Protein AF-0000000079470867 (afdb_homodimer)

Nearest PDB structures (foldseek):
  4hl9-assembly4_H  TM=8.275E-01  e=2.220E-06  Rhodospirillum rubrum ATCC 11170
  2gff-assembly1_A  TM=8.553E-01  e=4.769E-06  Yersinia pestis
  7bio-assembly1_A  TM=8.771E-01  e=1.092E-05  Streptomyces bottropensis
  2omo-assembly4_E  TM=8.522E-01  e=2.345E-05  Nitrosomonas europaea
  4dn9-assembly1_A  TM=6.090E-01  e=7.939E-06  Chloroflexus aurantiacus J-10-fl

Secondary structure (DSSP, 8-state):
-EEEEEEEEES-HHHHHHHHHHHHHHHTTSTTEEEEEEEEESSSTT-EEEEEEESSHHHHHHHHH-HHHHHHHHHIIIIIEEEEEEEEEEEEEEEESS--TTS-HHHHHHH-/-EEEEEEEEES-HHHHHHHHHHHHHHHTTSTTEEEEEEEEESSSTT-EEEEEEESSHHHHHHHHH-HHHHHHHHHIIIIIEEEEEEEEEEEEEE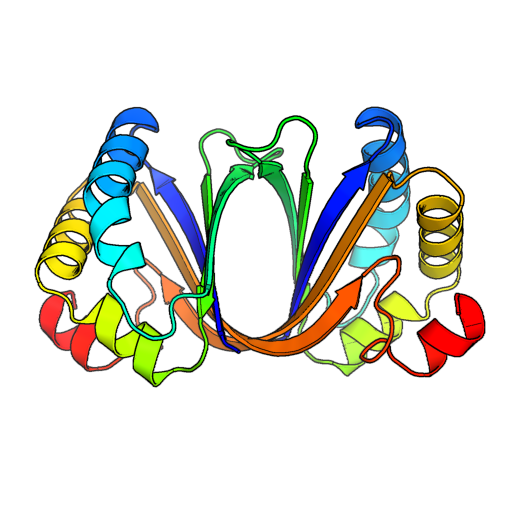EESS--TTS-HHHHHHH-

Radius of gyration: 17.74 Å; Cα contacts (8 Å, |Δi|>4): 410; chains: 2; bounding box: 33×48×39 Å

Structure (mmCIF, N/CA/C/O backbone):
data_AF-0000000079470867-model_v1
#
loop_
_entity.id
_entity.type
_entity.pdbx_description
1 polymer 'Antibiotic biosynthesis monooxygenase'
#
loop_
_atom_site.group_PDB
_atom_site.id
_atom_site.type_symbol
_atom_site.label_atom_id
_atom_site.label_alt_id
_atom_site.label_comp_id
_atom_site.label_asym_id
_atom_site.label_entity_id
_atom_site.label_seq_id
_atom_site.pdbx_PDB_ins_code
_atom_site.Cartn_x
_atom_site.Cartn_y
_atom_site.Cartn_z
_atom_site.occupancy
_atom_site.B_iso_or_equiv
_atom_site.auth_seq_id
_atom_site.auth_comp_id
_atom_site.auth_asym_id
_atom_site.auth_atom_id
_atom_site.pdbx_PDB_model_num
ATOM 1 N N . MET A 1 1 ? 3.736 -6.773 12.062 1 98.44 1 MET A N 1
ATOM 2 C CA . MET A 1 1 ? 2.725 -6.789 11.008 1 98.44 1 MET A CA 1
ATOM 3 C C . MET A 1 1 ? 3.361 -6.594 9.641 1 98.44 1 MET A C 1
ATOM 5 O O . MET A 1 1 ? 4.301 -5.809 9.492 1 98.44 1 MET A O 1
ATOM 9 N N . ILE A 1 2 ? 2.85 -7.332 8.555 1 98.94 2 ILE A N 1
ATOM 10 C CA . ILE A 1 2 ? 3.391 -7.281 7.203 1 98.94 2 ILE A CA 1
ATOM 11 C C . ILE A 1 2 ? 2.34 -6.723 6.25 1 98.94 2 ILE A C 1
ATOM 13 O O . ILE A 1 2 ? 1.164 -7.086 6.328 1 98.94 2 ILE A O 1
ATOM 17 N N . ALA A 1 3 ? 2.752 -5.844 5.438 1 98.94 3 ALA A N 1
ATOM 18 C CA . ALA A 1 3 ? 1.925 -5.398 4.316 1 98.94 3 ALA A CA 1
ATOM 19 C C . ALA A 1 3 ? 2.35 -6.078 3.02 1 98.94 3 ALA A C 1
ATOM 21 O O . ALA A 1 3 ? 3.543 -6.152 2.711 1 98.94 3 ALA A O 1
ATOM 22 N N . VAL A 1 4 ? 1.466 -6.621 2.295 1 98.94 4 VAL A N 1
ATOM 23 C CA . VAL A 1 4 ? 1.693 -7.094 0.933 1 98.94 4 VAL A CA 1
ATOM 24 C C . VAL A 1 4 ? 1.017 -6.152 -0.061 1 98.94 4 VAL A C 1
ATOM 26 O O . VAL A 1 4 ? -0.207 -6 -0.047 1 98.94 4 VAL A O 1
ATOM 29 N N . ILE A 1 5 ? 1.825 -5.52 -0.857 1 98.94 5 ILE A N 1
ATOM 30 C CA . ILE A 1 5 ? 1.417 -4.523 -1.842 1 98.94 5 ILE A CA 1
ATOM 31 C C . ILE A 1 5 ? 1.543 -5.105 -3.248 1 98.94 5 ILE A C 1
ATOM 33 O O . ILE A 1 5 ? 2.637 -5.145 -3.814 1 98.94 5 ILE A O 1
ATOM 37 N N . PHE A 1 6 ? 0.402 -5.562 -3.799 1 98.94 6 PHE A N 1
ATOM 38 C CA . PHE A 1 6 ? 0.387 -6.195 -5.113 1 98.94 6 PHE A CA 1
ATOM 39 C C . PHE A 1 6 ? -0.256 -5.277 -6.148 1 98.94 6 PHE A C 1
ATOM 41 O O . PHE A 1 6 ? -1.482 -5.184 -6.223 1 98.94 6 PHE A O 1
ATOM 48 N N . GLU A 1 7 ? 0.52 -4.559 -6.898 1 98.88 7 GLU A N 1
ATOM 49 C CA . GLU A 1 7 ? 0.05 -3.766 -8.023 1 98.88 7 GLU A CA 1
ATOM 50 C C . GLU A 1 7 ? 0.016 -4.594 -9.305 1 98.88 7 GLU A C 1
ATOM 52 O O . GLU A 1 7 ? 1.017 -5.207 -9.68 1 98.88 7 GLU A O 1
ATOM 57 N N . VAL A 1 8 ? -1.135 -4.523 -10.023 1 98.81 8 VAL A N 1
ATOM 58 C CA . VAL A 1 8 ? -1.272 -5.418 -11.164 1 98.81 8 VAL A CA 1
ATOM 59 C C . VAL A 1 8 ? -1.983 -4.691 -12.305 1 98.81 8 VAL A C 1
ATOM 61 O O . VAL A 1 8 ? -2.912 -3.912 -12.07 1 98.81 8 VAL A O 1
ATOM 64 N N . LEU A 1 9 ? -1.475 -4.852 -13.5 1 98.5 9 LEU A N 1
ATOM 65 C CA . LEU A 1 9 ? -2.188 -4.551 -14.734 1 98.5 9 LEU A CA 1
ATOM 66 C C . LEU A 1 9 ? -2.734 -5.828 -15.367 1 98.5 9 LEU A C 1
ATOM 68 O O . LEU A 1 9 ? -2.008 -6.543 -16.062 1 98.5 9 LEU A O 1
ATOM 72 N N . PRO A 1 10 ? -4.031 -6.105 -15.109 1 98.56 10 PRO A N 1
ATOM 73 C CA . PRO A 1 10 ? -4.625 -7.305 -15.703 1 98.56 10 PRO A CA 1
ATOM 74 C C . PRO A 1 10 ? -5.02 -7.102 -17.172 1 98.56 10 PRO A C 1
ATOM 76 O O . PRO A 1 10 ? -5.223 -5.965 -17.609 1 98.56 10 PRO A O 1
ATOM 79 N N . ARG A 1 11 ? -5.125 -8.141 -17.891 1 97.88 11 ARG A N 1
ATOM 80 C CA . ARG A 1 11 ? -5.66 -8.055 -19.25 1 97.88 11 ARG A CA 1
ATOM 81 C C . ARG A 1 11 ? -7.117 -7.609 -19.234 1 97.88 11 ARG A C 1
ATOM 83 O O . ARG A 1 11 ? -7.516 -6.762 -20.031 1 97.88 11 ARG A O 1
ATOM 90 N N . THR A 1 12 ? -7.859 -8.266 -18.328 1 96.69 12 THR A N 1
ATOM 91 C CA . THR A 1 12 ? -9.219 -7.801 -18.062 1 96.69 12 THR A CA 1
ATOM 92 C C . THR A 1 12 ? -9.492 -7.734 -16.562 1 96.69 12 THR A C 1
ATOM 94 O O . THR A 1 12 ? -9.086 -8.625 -15.812 1 96.69 12 THR A O 1
ATOM 97 N N . ARG A 1 13 ? -10.055 -6.656 -16.234 1 96.75 13 ARG A N 1
ATOM 98 C CA . ARG A 1 13 ? -10.414 -6.438 -14.836 1 96.75 13 ARG A CA 1
ATOM 99 C C . ARG A 1 13 ? -11.266 -7.594 -14.305 1 96.75 13 ARG A C 1
ATOM 101 O O . ARG A 1 13 ? -11.016 -8.102 -13.211 1 96.75 13 ARG A O 1
ATOM 108 N N . GLU A 1 14 ? -12.219 -8.016 -15.023 1 96.62 14 GLU A N 1
ATOM 109 C CA . GLU A 1 14 ? -13.18 -9.039 -14.617 1 96.62 14 GLU A CA 1
ATOM 110 C C . GLU A 1 14 ? -12.492 -10.367 -14.336 1 96.62 14 GLU A C 1
ATOM 112 O O . GLU A 1 14 ? -12.805 -11.039 -13.352 1 96.62 14 GLU A O 1
ATOM 117 N N . THR A 1 15 ? -11.641 -10.75 -15.234 1 96.88 15 THR A N 1
ATOM 118 C CA . THR A 1 15 ? -10.938 -12.016 -15.055 1 96.88 15 THR A CA 1
ATOM 119 C C . THR A 1 15 ? -10.086 -11.992 -13.789 1 96.88 15 THR A C 1
ATOM 121 O O . THR A 1 15 ? -10.094 -12.945 -13.008 1 96.88 15 THR A O 1
ATOM 124 N N . TYR A 1 16 ? -9.422 -10.898 -13.531 1 98.12 16 TYR A N 1
ATOM 125 C CA . TYR A 1 16 ? -8.586 -10.789 -12.344 1 98.12 16 TYR A CA 1
ATOM 126 C C . TYR A 1 16 ? -9.438 -10.805 -11.078 1 98.12 16 TYR A C 1
ATOM 128 O O . TYR A 1 16 ? -9.133 -11.531 -10.125 1 98.12 16 TYR A O 1
ATOM 136 N N . LEU A 1 17 ? -10.469 -10.008 -11.133 1 97.5 17 LEU A N 1
ATOM 137 C CA . LEU A 1 17 ? -11.297 -9.93 -9.938 1 97.5 17 LEU A CA 1
ATOM 138 C C . LEU A 1 17 ? -11.992 -11.258 -9.672 1 97.5 17 LEU A C 1
ATOM 140 O O . LEU A 1 17 ? -12.227 -11.633 -8.516 1 97.5 17 LEU A O 1
ATOM 144 N N . GLY A 1 18 ? -12.328 -11.992 -10.742 1 97.06 18 GLY A N 1
ATOM 145 C CA . GLY A 1 18 ? -12.875 -13.328 -10.586 1 97.06 18 GLY A CA 1
ATOM 146 C C . GLY A 1 18 ? -11.922 -14.289 -9.898 1 97.06 18 GLY A C 1
ATOM 147 O O . GLY A 1 18 ? -12.312 -15.008 -8.969 1 97.06 18 GLY A O 1
ATOM 148 N N . LEU A 1 19 ? -10.664 -14.305 -10.305 1 96.56 19 LEU A N 1
ATOM 149 C CA . LEU A 1 19 ? -9.633 -15.133 -9.68 1 96.56 19 LEU A CA 1
ATOM 150 C C . LEU A 1 19 ? -9.461 -14.766 -8.211 1 96.56 19 LEU A C 1
ATOM 152 O O . LEU A 1 19 ? -9.383 -15.656 -7.355 1 96.56 19 LEU A O 1
ATOM 156 N N . ALA A 1 20 ? -9.391 -13.477 -7.941 1 96.31 20 ALA A N 1
ATOM 157 C CA . ALA A 1 20 ? -9.227 -12.992 -6.574 1 96.31 20 ALA A CA 1
ATOM 158 C C . ALA A 1 20 ? -10.398 -13.414 -5.695 1 96.31 20 ALA A C 1
ATOM 160 O O . ALA A 1 20 ? -10.211 -13.789 -4.535 1 96.31 20 ALA A O 1
ATOM 161 N N . ALA A 1 21 ? -11.602 -13.305 -6.262 1 95.94 21 ALA A N 1
ATOM 162 C CA . ALA A 1 21 ? -12.805 -13.664 -5.523 1 95.94 21 ALA A CA 1
ATOM 163 C C . ALA A 1 21 ? -12.797 -15.133 -5.129 1 95.94 21 ALA A C 1
ATOM 165 O O . ALA A 1 21 ? -13.258 -15.5 -4.043 1 95.94 21 ALA A O 1
ATOM 166 N N . ASP A 1 22 ? -12.281 -15.984 -5.938 1 96.12 22 ASP A N 1
ATOM 167 C CA . ASP A 1 22 ? -12.219 -17.422 -5.672 1 96.12 22 ASP A CA 1
ATOM 168 C C . ASP A 1 22 ? -11.297 -17.719 -4.492 1 96.12 22 ASP A C 1
ATOM 170 O O . ASP A 1 22 ? -11.484 -18.703 -3.785 1 96.12 22 ASP A O 1
ATOM 174 N N . LEU A 1 23 ? -10.367 -16.844 -4.266 1 97.81 23 LEU A N 1
ATOM 175 C CA . LEU A 1 23 ? -9.352 -17.062 -3.244 1 97.81 23 LEU A CA 1
ATOM 176 C C . LEU A 1 23 ? -9.781 -16.484 -1.905 1 97.81 23 LEU A C 1
ATOM 178 O O . LEU A 1 23 ? -9.234 -16.844 -0.86 1 97.81 23 LEU A O 1
ATOM 182 N N . ARG A 1 24 ? -10.766 -15.641 -1.926 1 95.69 24 ARG A N 1
ATOM 183 C CA . ARG A 1 24 ? -11.117 -14.852 -0.752 1 95.69 24 ARG A CA 1
ATOM 184 C C . ARG A 1 24 ? -11.477 -15.75 0.426 1 95.69 24 ARG A C 1
ATOM 186 O O . ARG A 1 24 ? -11 -15.539 1.542 1 95.69 24 ARG A O 1
ATOM 193 N N . PRO A 1 25 ? -12.305 -16.844 0.24 1 96.56 25 PRO A N 1
ATOM 194 C CA . PRO A 1 25 ? -12.656 -17.688 1.381 1 96.56 25 PRO A CA 1
ATOM 195 C C . PRO A 1 25 ? -11.438 -18.375 1.993 1 96.56 25 PRO A C 1
ATOM 197 O O . PRO A 1 25 ? -11.414 -18.641 3.197 1 96.56 25 PRO A O 1
ATOM 200 N N . LEU A 1 26 ? -10.445 -18.625 1.269 1 97.88 26 LEU A N 1
ATOM 201 C CA . LEU A 1 26 ? -9.242 -19.297 1.746 1 97.88 26 LEU A CA 1
ATOM 202 C C . LEU A 1 26 ? -8.398 -18.375 2.609 1 97.88 26 LEU A C 1
ATOM 204 O O . LEU A 1 26 ? -7.816 -18.797 3.607 1 97.88 26 LEU A O 1
ATOM 208 N N . LEU A 1 27 ? -8.32 -17.078 2.232 1 97.69 27 LEU A N 1
ATOM 209 C CA . LEU A 1 27 ? -7.586 -16.062 2.99 1 97.69 27 LEU A CA 1
ATOM 210 C C . LEU A 1 27 ? -8.078 -16.016 4.434 1 97.69 27 LEU A C 1
ATOM 212 O O . LEU A 1 27 ? -7.27 -15.938 5.363 1 97.69 27 LEU A O 1
ATOM 216 N N . ASP A 1 28 ? -9.383 -16.156 4.566 1 95.06 28 ASP A N 1
ATOM 217 C CA . ASP A 1 28 ? -10 -16.047 5.887 1 95.06 28 ASP A CA 1
ATOM 218 C C . ASP A 1 28 ? -9.594 -17.219 6.777 1 95.06 28 ASP A C 1
ATOM 220 O O . ASP A 1 28 ? -9.695 -17.141 8 1 95.06 28 ASP A O 1
ATOM 224 N N . GLY A 1 29 ? -9.086 -18.281 6.188 1 96.44 29 GLY A N 1
ATOM 225 C CA . GLY A 1 29 ? -8.688 -19.469 6.93 1 96.44 29 GLY A CA 1
ATOM 226 C C . GLY A 1 29 ? -7.223 -19.469 7.316 1 96.44 29 GLY A C 1
ATOM 227 O O . GLY A 1 29 ? -6.766 -20.359 8.039 1 96.44 29 GLY A O 1
ATOM 228 N N . ILE A 1 30 ? -6.496 -18.5 6.906 1 97.75 30 ILE A N 1
ATOM 229 C CA . ILE A 1 30 ? -5.07 -18.453 7.195 1 97.75 30 ILE A CA 1
ATOM 230 C C . ILE A 1 30 ? -4.836 -17.734 8.523 1 97.75 30 ILE A C 1
ATOM 232 O O . ILE A 1 30 ? -5.191 -16.562 8.68 1 97.75 30 ILE A O 1
ATOM 236 N N . ASP A 1 31 ? -4.258 -18.484 9.461 1 98.12 31 ASP A N 1
ATOM 237 C CA . ASP A 1 31 ? -3.908 -17.859 10.734 1 98.12 31 ASP A CA 1
ATOM 238 C C . ASP A 1 31 ? -2.896 -16.734 10.547 1 98.12 31 ASP A C 1
ATOM 240 O O . ASP A 1 31 ? -1.804 -16.953 10.023 1 98.12 31 ASP A O 1
ATOM 244 N N . GLY A 1 32 ? -3.266 -15.562 10.898 1 98.69 32 GLY A N 1
ATOM 245 C CA . GLY A 1 32 ? -2.395 -14.406 10.766 1 98.69 32 GLY A CA 1
ATOM 246 C C . GLY A 1 32 ? -2.836 -13.453 9.672 1 98.69 32 GLY A C 1
ATOM 247 O O . GLY A 1 32 ? -2.287 -12.359 9.539 1 98.69 32 GLY A O 1
ATOM 248 N N . PHE A 1 33 ? -3.838 -13.875 8.891 1 98.88 33 PHE A N 1
ATOM 249 C CA . PHE A 1 33 ? -4.457 -12.938 7.965 1 98.88 33 PHE A CA 1
ATOM 250 C C . PHE A 1 33 ? -5.199 -11.844 8.719 1 98.88 33 PHE A C 1
ATOM 252 O O . PHE A 1 33 ? -5.949 -12.125 9.648 1 98.88 33 PHE A O 1
ATOM 259 N N . VAL A 1 34 ? -4.93 -10.633 8.32 1 98.69 34 VAL A N 1
ATOM 260 C CA . VAL A 1 34 ? -5.555 -9.523 9.031 1 98.69 34 VAL A CA 1
ATOM 261 C C . VAL A 1 34 ? -6.629 -8.883 8.156 1 98.69 34 VAL A C 1
ATOM 263 O O . VAL A 1 34 ? -7.781 -8.758 8.57 1 98.69 34 VAL A O 1
ATOM 266 N N . SER A 1 35 ? -6.309 -8.469 6.945 1 98.44 35 SER A N 1
ATOM 267 C CA . SER A 1 35 ? -7.273 -7.824 6.059 1 98.44 35 SER A CA 1
ATOM 268 C C . SER A 1 35 ? -6.762 -7.773 4.625 1 98.44 35 SER A C 1
ATOM 270 O O . SER A 1 35 ? -5.57 -7.973 4.379 1 98.44 35 SER A O 1
ATOM 272 N N . ILE A 1 36 ? -7.656 -7.535 3.684 1 98.62 36 ILE A N 1
ATOM 273 C CA . ILE A 1 36 ? -7.324 -7.285 2.285 1 98.62 36 ILE A CA 1
ATOM 274 C C . ILE A 1 36 ? -8.32 -6.293 1.686 1 98.62 36 ILE A C 1
ATOM 276 O O . ILE A 1 36 ? -9.5 -6.309 2.031 1 98.62 36 ILE A O 1
ATOM 280 N N . GLU A 1 37 ? -7.84 -5.438 0.877 1 98.44 37 GLU A N 1
ATOM 281 C CA . GLU A 1 37 ? -8.672 -4.488 0.146 1 98.44 37 GLU A CA 1
ATOM 282 C C . GLU A 1 37 ? -8.102 -4.211 -1.244 1 98.44 37 GLU A C 1
ATOM 284 O O . GLU A 1 37 ? -6.887 -4.199 -1.431 1 98.44 37 GLU A O 1
ATOM 289 N N . ARG A 1 38 ? -8.992 -4.047 -2.213 1 98.12 38 ARG A N 1
ATOM 290 C CA . ARG A 1 38 ? -8.562 -3.771 -3.58 1 98.12 38 ARG A CA 1
ATOM 291 C C . ARG A 1 38 ? -8.906 -2.342 -3.986 1 98.12 38 ARG A C 1
ATOM 293 O O . ARG A 1 38 ? -9.938 -1.808 -3.584 1 98.12 38 ARG A O 1
ATOM 300 N N . PHE A 1 39 ? -8.039 -1.787 -4.723 1 98.75 39 PHE A N 1
ATOM 301 C CA . PHE A 1 39 ? -8.133 -0.407 -5.184 1 98.75 39 PHE A CA 1
ATOM 302 C C . PHE A 1 39 ? -7.898 -0.321 -6.688 1 98.75 39 PHE A C 1
ATOM 304 O O . PHE A 1 39 ? -7.297 -1.221 -7.277 1 98.75 39 PHE A O 1
ATOM 311 N N . GLU A 1 40 ? -8.398 0.745 -7.23 1 98.62 40 GLU A N 1
ATOM 312 C CA . GLU A 1 40 ? -8.117 1.051 -8.633 1 98.62 40 GLU A CA 1
ATOM 313 C C . GLU A 1 40 ? -7.332 2.352 -8.766 1 98.62 40 GLU A C 1
ATOM 315 O O . GLU A 1 40 ? -7.625 3.334 -8.086 1 98.62 40 GLU A O 1
ATOM 320 N N . SER A 1 41 ? -6.324 2.324 -9.648 1 98.75 41 SER A N 1
ATOM 321 C CA . SER A 1 41 ? -5.5 3.508 -9.859 1 98.75 41 SER A CA 1
ATOM 322 C C . SER A 1 41 ? -6.324 4.66 -10.422 1 98.75 41 SER A C 1
ATOM 324 O O . SER A 1 41 ? -7.172 4.461 -11.297 1 98.75 41 SER A O 1
ATOM 326 N N . LEU A 1 42 ? -6.055 5.883 -9.906 1 97.94 42 LEU A N 1
ATOM 327 C CA . LEU A 1 42 ? -6.73 7.066 -10.422 1 97.94 42 LEU A CA 1
ATOM 328 C C . LEU A 1 42 ? -5.992 7.633 -11.633 1 97.94 42 LEU A C 1
ATOM 330 O O . LEU A 1 42 ? -6.531 8.477 -12.359 1 97.94 42 LEU A O 1
ATOM 334 N N . THR A 1 43 ? -4.777 7.113 -11.867 1 96.62 43 THR A N 1
ATOM 335 C CA . THR A 1 43 ? -3.967 7.762 -12.891 1 96.62 43 THR A CA 1
ATOM 336 C C . THR A 1 43 ? -3.568 6.762 -13.977 1 96.62 43 THR A C 1
ATOM 338 O O . THR A 1 43 ? -3.178 7.156 -15.078 1 96.62 43 THR A O 1
ATOM 341 N N . GLU A 1 44 ? -3.574 5.477 -13.656 1 97.38 44 GLU A N 1
ATOM 342 C CA . GLU A 1 44 ? -3.285 4.43 -14.633 1 97.38 44 GLU A CA 1
ATOM 343 C C . GLU A 1 44 ? -4.516 3.568 -14.906 1 97.38 44 GLU A C 1
ATOM 345 O O . GLU A 1 44 ? -4.801 2.631 -14.156 1 97.38 44 GLU A O 1
ATOM 350 N N . PRO A 1 45 ? -5.129 3.861 -16.016 1 95.19 45 PRO A N 1
ATOM 351 C CA . PRO A 1 45 ? -6.355 3.115 -16.312 1 95.19 45 PRO A CA 1
ATOM 352 C C . PRO A 1 45 ? -6.141 1.604 -16.312 1 95.19 45 PRO A C 1
ATOM 354 O O . PRO A 1 45 ? -5.184 1.115 -16.922 1 95.19 45 PRO A O 1
ATOM 357 N N . GLY A 1 46 ? -7.012 0.914 -15.625 1 97.06 46 GLY A N 1
ATOM 358 C CA . GLY A 1 46 ? -6.988 -0.54 -15.617 1 97.06 46 GLY A CA 1
ATOM 359 C C . GLY A 1 46 ? -6.102 -1.12 -14.531 1 97.06 46 GLY A C 1
ATOM 360 O O . GLY A 1 46 ? -6.188 -2.309 -14.227 1 97.06 46 GLY A O 1
ATOM 361 N N . LYS A 1 47 ? -5.207 -0.336 -13.969 1 98.69 47 LYS A N 1
ATOM 362 C CA . LYS A 1 47 ? -4.301 -0.819 -12.93 1 98.69 47 LYS A CA 1
ATOM 363 C C . LYS A 1 47 ? -5.031 -0.991 -11.602 1 98.69 47 LYS A C 1
ATOM 365 O O . LYS A 1 47 ? -5.789 -0.113 -11.188 1 98.69 47 LYS A O 1
ATOM 370 N N . LEU A 1 48 ? -4.805 -2.17 -10.945 1 98.88 48 LEU A N 1
ATOM 371 C CA . LEU A 1 48 ? -5.406 -2.463 -9.648 1 98.88 48 LEU A CA 1
ATOM 372 C C . LEU A 1 48 ? -4.332 -2.689 -8.586 1 98.88 48 LEU A C 1
ATOM 374 O O . LEU A 1 48 ? -3.184 -2.988 -8.922 1 98.88 48 LEU A O 1
ATOM 378 N N . LEU A 1 49 ? -4.668 -2.463 -7.418 1 98.88 49 LEU A N 1
ATOM 379 C CA . LEU A 1 49 ? -3.855 -2.736 -6.238 1 98.88 49 LEU A CA 1
ATOM 380 C C . LEU A 1 49 ? -4.602 -3.641 -5.262 1 98.88 49 LEU A C 1
ATOM 382 O O . LEU A 1 49 ? -5.746 -3.359 -4.902 1 98.88 49 LEU A O 1
ATOM 386 N N . SER A 1 50 ? -4.035 -4.75 -4.938 1 98.88 50 SER A N 1
ATOM 387 C CA . SER A 1 50 ? -4.469 -5.547 -3.795 1 98.88 50 SER A CA 1
A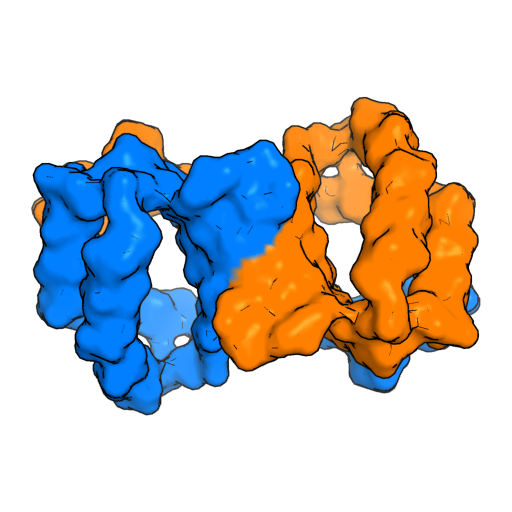TOM 388 C C . SER A 1 50 ? -3.561 -5.324 -2.59 1 98.88 50 SER A C 1
ATOM 390 O O . SER A 1 50 ? -2.375 -5.66 -2.631 1 98.88 50 SER A O 1
ATOM 392 N N . LEU A 1 51 ? -4.086 -4.691 -1.602 1 98.94 51 LEU A N 1
ATOM 393 C CA . LEU A 1 51 ? -3.355 -4.402 -0.372 1 98.94 51 LEU A CA 1
ATOM 394 C C . LEU A 1 51 ? -3.832 -5.297 0.767 1 98.94 51 LEU A C 1
ATOM 396 O O . LEU A 1 51 ? -5.008 -5.27 1.135 1 98.94 51 LEU A O 1
ATOM 400 N N . SER A 1 52 ? -2.91 -6.074 1.304 1 98.88 52 SER A N 1
ATOM 401 C CA . SER A 1 52 ? -3.283 -6.941 2.416 1 98.88 52 SER A CA 1
ATOM 402 C C . SER A 1 52 ? -2.293 -6.816 3.57 1 98.88 52 SER A C 1
ATOM 404 O O . SER A 1 52 ? -1.141 -6.43 3.365 1 98.88 52 SER A O 1
ATOM 406 N N . PHE A 1 53 ? -2.754 -7.117 4.727 1 98.94 53 PHE A N 1
ATOM 407 C CA . PHE A 1 53 ? -1.947 -7.074 5.938 1 98.94 53 PHE A CA 1
ATOM 408 C C . PHE A 1 53 ? -1.992 -8.414 6.668 1 98.94 53 PHE A C 1
ATOM 410 O O . PHE A 1 53 ? -3.02 -9.094 6.664 1 98.94 53 PHE A O 1
ATOM 417 N N . TRP A 1 54 ? -0.899 -8.703 7.27 1 98.88 54 TRP A N 1
ATOM 418 C CA . TRP A 1 54 ? -0.666 -10 7.906 1 98.88 54 TRP A CA 1
ATOM 419 C C . TRP A 1 54 ? 0.072 -9.828 9.234 1 98.88 54 TRP A C 1
ATOM 421 O O . TRP A 1 54 ? 0.876 -8.906 9.383 1 98.88 54 TRP A O 1
ATOM 431 N N . ARG A 1 55 ? -0.177 -10.789 10.055 1 98.81 55 ARG A N 1
ATOM 432 C CA . ARG A 1 55 ? 0.428 -10.734 11.383 1 98.81 55 ARG A CA 1
ATOM 433 C C . ARG A 1 55 ? 1.949 -10.789 11.297 1 98.81 55 ARG A C 1
ATOM 435 O O . ARG A 1 55 ? 2.646 -10.078 12.023 1 98.81 55 ARG A O 1
ATOM 442 N N . ASP A 1 56 ? 2.482 -11.688 10.469 1 98.69 56 ASP A N 1
ATOM 443 C CA . ASP A 1 56 ? 3.926 -11.875 10.359 1 98.69 56 ASP A CA 1
ATOM 444 C C . ASP A 1 56 ? 4.293 -12.555 9.039 1 98.69 56 ASP A C 1
ATOM 446 O O . ASP A 1 56 ? 3.414 -12.898 8.242 1 98.69 56 ASP A O 1
ATOM 450 N N . GLU A 1 57 ? 5.582 -12.703 8.828 1 98.19 57 GLU A N 1
ATOM 451 C CA . GLU A 1 57 ? 6.09 -13.281 7.586 1 98.19 57 GLU A CA 1
ATOM 452 C C . GLU A 1 57 ? 5.656 -14.734 7.438 1 98.19 57 GLU A C 1
ATOM 454 O O . GLU A 1 57 ? 5.445 -15.219 6.32 1 98.19 57 GLU A O 1
ATOM 459 N N . ALA A 1 58 ? 5.508 -15.43 8.57 1 98.31 58 ALA A N 1
ATOM 460 C CA . ALA A 1 58 ? 5.098 -16.828 8.508 1 98.31 58 ALA A CA 1
ATOM 461 C C . ALA A 1 58 ? 3.701 -16.969 7.914 1 98.31 58 ALA A C 1
ATOM 463 O O . ALA A 1 58 ? 3.441 -17.875 7.125 1 98.31 58 ALA A O 1
ATOM 464 N N . ALA A 1 59 ? 2.805 -16.078 8.281 1 98.69 59 ALA A N 1
ATOM 465 C CA . ALA A 1 59 ? 1.455 -16.078 7.719 1 98.69 59 ALA A CA 1
ATOM 466 C C . ALA A 1 59 ? 1.484 -15.82 6.215 1 98.69 59 ALA A C 1
ATOM 468 O O . ALA A 1 59 ? 0.775 -16.484 5.453 1 98.69 59 ALA A O 1
ATOM 469 N N . VAL A 1 60 ? 2.301 -14.906 5.754 1 98.69 60 VAL A N 1
ATOM 470 C CA . VAL A 1 60 ? 2.438 -14.602 4.336 1 98.69 60 VAL A CA 1
ATOM 471 C C . VAL A 1 60 ? 2.955 -15.828 3.59 1 98.69 60 VAL A C 1
ATOM 473 O O . VAL A 1 60 ? 2.469 -16.156 2.506 1 98.69 60 VAL A O 1
ATOM 476 N N . ALA A 1 61 ? 3.928 -16.453 4.195 1 98.12 61 ALA A N 1
ATOM 477 C CA . ALA A 1 61 ? 4.512 -17.641 3.568 1 98.12 61 ALA A CA 1
ATOM 478 C C . ALA A 1 61 ? 3.477 -18.75 3.432 1 98.12 61 ALA A C 1
ATOM 480 O O . ALA A 1 61 ? 3.459 -19.469 2.432 1 98.12 61 ALA A O 1
ATOM 481 N N . GLN A 1 62 ? 2.648 -18.906 4.453 1 98.06 62 GLN A N 1
ATOM 482 C CA . GLN A 1 62 ? 1.581 -19.891 4.391 1 98.06 62 GLN A CA 1
ATOM 483 C C . GLN A 1 62 ? 0.629 -19.609 3.232 1 98.06 62 GLN A C 1
ATOM 485 O O . GLN A 1 62 ? 0.256 -20.516 2.486 1 98.06 62 GLN A O 1
ATOM 490 N N . TRP A 1 63 ? 0.254 -18.375 3.088 1 98.44 63 TRP A N 1
ATOM 491 C CA . TRP A 1 63 ? -0.615 -17.969 1.986 1 98.44 63 TRP A CA 1
ATOM 492 C C . TRP A 1 63 ? 0.053 -18.25 0.642 1 98.44 63 TRP A C 1
ATOM 494 O O . TRP A 1 63 ? -0.554 -18.828 -0.254 1 98.44 63 TRP A O 1
ATOM 504 N N . ARG A 1 64 ? 1.306 -17.859 0.529 1 97.5 64 ARG A N 1
ATOM 505 C CA . ARG A 1 64 ? 2.053 -18 -0.716 1 97.5 64 ARG A CA 1
ATOM 506 C C . ARG A 1 64 ? 2.168 -19.469 -1.125 1 97.5 64 ARG A C 1
ATOM 508 O O . ARG A 1 64 ? 2.152 -19.781 -2.314 1 97.5 64 ARG A O 1
ATOM 515 N N . ALA A 1 65 ? 2.217 -20.328 -0.157 1 96.19 65 ALA A N 1
ATOM 516 C CA . ALA A 1 65 ? 2.506 -21.734 -0.428 1 96.19 65 ALA A CA 1
ATOM 517 C C . ALA A 1 65 ? 1.219 -22.547 -0.598 1 96.19 65 ALA A C 1
ATOM 519 O O . ALA A 1 65 ? 1.259 -23.719 -0.943 1 96.19 65 ALA A O 1
ATOM 520 N N . LEU A 1 66 ? 0.115 -21.922 -0.289 1 97.44 66 LEU A N 1
ATOM 521 C CA . LEU A 1 66 ? -1.158 -22.625 -0.448 1 97.44 66 LEU A CA 1
ATOM 522 C C . LEU A 1 66 ? -1.382 -23.016 -1.904 1 97.44 66 LEU A C 1
ATOM 524 O O . LEU A 1 66 ? -1.275 -22.188 -2.803 1 97.44 66 LEU A O 1
ATOM 528 N N . GLU A 1 67 ? -1.729 -24.25 -2.117 1 96.81 67 GLU A N 1
ATOM 529 C CA . GLU A 1 67 ? -1.812 -24.797 -3.471 1 96.81 67 GLU A CA 1
ATOM 530 C C . GLU A 1 67 ? -2.779 -23.984 -4.332 1 96.81 67 GLU A C 1
ATOM 532 O O . GLU A 1 67 ? -2.477 -23.672 -5.484 1 96.81 67 GLU A O 1
ATOM 537 N N . ALA A 1 68 ? -3.896 -23.672 -3.779 1 97.38 68 ALA A N 1
ATOM 538 C CA . ALA A 1 68 ? -4.883 -22.891 -4.527 1 97.38 68 ALA A CA 1
ATOM 539 C C . ALA A 1 68 ? -4.324 -21.531 -4.906 1 97.38 68 ALA A C 1
ATOM 541 O O . ALA A 1 68 ? -4.586 -21.016 -6 1 97.38 68 ALA A O 1
ATOM 542 N N . HIS A 1 69 ? -3.592 -20.828 -4.043 1 98.06 69 HIS A N 1
ATOM 543 C CA . HIS A 1 69 ? -2.984 -19.547 -4.359 1 98.06 69 HIS A CA 1
ATOM 544 C C . HIS A 1 69 ? -1.902 -19.688 -5.422 1 98.06 69 HIS A C 1
ATOM 546 O O . HIS A 1 69 ? -1.813 -18.875 -6.344 1 98.06 69 HIS A O 1
ATOM 552 N N . ARG A 1 70 ? -1.123 -20.766 -5.324 1 97.38 70 ARG A N 1
ATOM 553 C CA . ARG A 1 70 ? -0.087 -21.016 -6.324 1 97.38 70 ARG A CA 1
ATOM 554 C C . ARG A 1 70 ? -0.695 -21.219 -7.707 1 97.38 70 ARG A C 1
ATOM 556 O O . ARG A 1 70 ? -0.144 -20.75 -8.703 1 97.38 70 ARG A O 1
ATOM 563 N N . SER A 1 71 ? -1.727 -21.953 -7.695 1 97.25 71 SER A N 1
ATOM 564 C CA . SER A 1 71 ? -2.416 -22.156 -8.969 1 97.25 71 SER A CA 1
ATOM 565 C C . SER A 1 71 ? -2.902 -20.828 -9.547 1 97.25 71 SER A C 1
ATOM 567 O O . SER A 1 71 ? -2.779 -20.594 -10.75 1 97.25 71 SER A O 1
ATOM 569 N N . ALA A 1 72 ? -3.494 -19.984 -8.734 1 97.31 72 ALA A N 1
ATOM 570 C CA . ALA A 1 72 ? -3.953 -18.672 -9.18 1 97.31 72 ALA A CA 1
ATOM 571 C C . ALA A 1 72 ? -2.785 -17.812 -9.648 1 97.31 72 ALA A C 1
ATOM 573 O O . ALA A 1 72 ? -2.9 -17.078 -10.633 1 97.31 72 ALA A O 1
ATOM 574 N N . GLN A 1 73 ? -1.644 -17.859 -8.914 1 97.44 73 GLN A N 1
ATOM 575 C CA . GLN A 1 73 ? -0.439 -17.141 -9.32 1 97.44 73 GLN A CA 1
ATOM 576 C C . GLN A 1 73 ? 0.03 -17.594 -10.703 1 97.44 73 GLN A C 1
ATOM 578 O O . GLN A 1 73 ? 0.379 -16.766 -11.547 1 97.44 73 GLN A O 1
ATOM 583 N N . ALA A 1 74 ? -0.021 -18.906 -10.914 1 96.75 74 ALA A N 1
ATOM 584 C CA . ALA A 1 74 ? 0.378 -19.453 -12.203 1 96.75 74 ALA A CA 1
ATOM 585 C C . ALA A 1 74 ? -0.538 -18.969 -13.32 1 96.75 74 ALA A C 1
ATOM 587 O O . ALA A 1 74 ? -0.065 -18.562 -14.383 1 96.75 74 ALA A O 1
ATOM 588 N N . ALA A 1 75 ? -1.81 -19.047 -13.07 1 96.62 75 ALA A N 1
ATOM 589 C CA . ALA A 1 75 ? -2.775 -18.547 -14.047 1 96.62 75 ALA A CA 1
ATOM 590 C C . ALA A 1 75 ? -2.559 -17.062 -14.336 1 96.62 75 ALA A C 1
ATOM 592 O O . ALA A 1 75 ? -2.613 -16.641 -15.484 1 96.62 75 ALA A O 1
ATOM 593 N N . GLY A 1 76 ? -2.332 -16.234 -13.273 1 97.38 76 GLY A N 1
ATOM 594 C CA . GLY A 1 76 ? -2.037 -14.812 -13.43 1 97.38 76 GLY A CA 1
ATOM 595 C C . GLY A 1 76 ? -0.864 -14.547 -14.352 1 97.38 76 GLY A C 1
ATOM 596 O O . GLY A 1 76 ? -0.984 -13.781 -15.305 1 97.38 76 GLY A O 1
ATOM 597 N N . ARG A 1 77 ? 0.196 -15.281 -14.18 1 96.62 77 ARG A N 1
ATOM 598 C CA . ARG A 1 77 ? 1.431 -15.062 -14.93 1 96.62 77 ARG A CA 1
ATOM 599 C C . ARG A 1 77 ? 1.31 -15.594 -16.344 1 96.62 77 ARG A C 1
ATOM 601 O O . ARG A 1 77 ? 1.959 -15.086 -17.266 1 96.62 77 ARG A O 1
ATOM 608 N N . ALA A 1 78 ? 0.427 -16.578 -16.5 1 94.94 78 ALA A N 1
ATOM 609 C CA . ALA A 1 78 ? 0.292 -17.219 -17.812 1 94.94 78 ALA A CA 1
ATOM 610 C C . ALA A 1 78 ? -0.628 -16.406 -18.719 1 94.94 78 ALA A C 1
ATOM 612 O O . ALA A 1 78 ? -0.776 -16.734 -19.906 1 94.94 78 ALA A O 1
ATOM 613 N N . GLY A 1 79 ? -1.237 -15.352 -18.203 1 94.69 79 GLY A N 1
ATOM 614 C CA . GLY A 1 79 ? -1.993 -14.609 -19.188 1 94.69 79 GLY A CA 1
ATOM 615 C C . GLY A 1 79 ? -3.035 -13.688 -18.594 1 94.69 79 GLY A C 1
ATOM 616 O O . GLY A 1 79 ? -3.676 -12.914 -19.297 1 94.69 79 GLY A O 1
ATOM 617 N N . VAL A 1 80 ? -3.266 -13.773 -17.359 1 97 80 VAL A N 1
ATOM 618 C CA . VAL A 1 80 ? -4.219 -12.867 -16.719 1 97 80 VAL A CA 1
ATOM 619 C C . VAL A 1 80 ? -3.561 -11.508 -16.484 1 97 80 VAL A C 1
ATOM 621 O O . VAL A 1 80 ? -4.199 -10.461 -16.625 1 97 80 VAL A O 1
ATOM 624 N N . PHE A 1 81 ? -2.271 -11.508 -16.141 1 97.88 81 PHE A N 1
ATOM 625 C CA . PHE A 1 81 ? -1.546 -10.273 -15.883 1 97.88 81 PHE A CA 1
ATOM 626 C C . PHE A 1 81 ? -0.802 -9.805 -17.125 1 97.88 81 PHE A C 1
ATOM 628 O O . PHE A 1 81 ? -0.09 -10.594 -17.766 1 97.88 81 PHE A O 1
ATOM 635 N N . ILE A 1 82 ? -1.002 -8.57 -17.5 1 98.06 82 ILE A N 1
ATOM 636 C CA . ILE A 1 82 ? -0.06 -7.938 -18.406 1 98.06 82 ILE A CA 1
ATOM 637 C C . ILE A 1 82 ? 1.264 -7.676 -17.703 1 98.06 82 ILE A C 1
ATOM 639 O O . ILE A 1 82 ? 2.336 -7.961 -18.234 1 98.06 82 ILE A O 1
ATOM 643 N N . ASP A 1 83 ? 1.194 -7.184 -16.516 1 97.94 83 ASP A N 1
ATOM 644 C CA . ASP A 1 83 ? 2.34 -6.922 -15.648 1 97.94 83 ASP A CA 1
ATOM 645 C C . ASP A 1 83 ? 1.912 -6.809 -14.188 1 97.94 83 ASP A C 1
ATOM 647 O O . ASP A 1 83 ? 0.727 -6.645 -13.898 1 97.94 83 ASP A O 1
ATOM 651 N N . TYR A 1 84 ? 2.9 -6.973 -13.312 1 98.56 84 TYR A N 1
ATOM 652 C CA . TYR A 1 84 ? 2.617 -6.715 -11.906 1 98.56 84 TYR A CA 1
ATOM 653 C C . TYR A 1 84 ? 3.896 -6.383 -11.148 1 98.56 84 TYR A C 1
ATOM 655 O O . TYR A 1 84 ? 5 -6.637 -11.633 1 98.56 84 TYR A O 1
ATOM 663 N N . ARG A 1 85 ? 3.746 -5.789 -10.055 1 98.56 85 ARG A N 1
ATOM 664 C CA . ARG A 1 85 ? 4.793 -5.539 -9.07 1 98.56 85 ARG A CA 1
ATOM 665 C C . ARG A 1 85 ? 4.324 -5.898 -7.664 1 98.56 85 ARG A C 1
ATOM 667 O O . ARG A 1 85 ? 3.215 -5.531 -7.262 1 98.56 85 ARG A O 1
ATOM 674 N N . LEU A 1 86 ? 5.098 -6.715 -6.984 1 98.81 86 LEU A N 1
ATOM 675 C CA . LEU A 1 86 ? 4.797 -7.168 -5.629 1 98.81 86 LEU A CA 1
ATOM 676 C C . LEU A 1 86 ? 5.848 -6.672 -4.645 1 98.81 86 LEU A C 1
ATOM 678 O O . LEU A 1 86 ? 7.043 -6.898 -4.844 1 98.81 86 LEU A O 1
ATOM 682 N N . ARG A 1 87 ? 5.449 -5.977 -3.645 1 98.88 87 ARG A N 1
ATOM 683 C CA . ARG A 1 87 ? 6.32 -5.559 -2.551 1 98.88 87 ARG A CA 1
ATOM 684 C C . ARG A 1 87 ? 5.789 -6.047 -1.208 1 98.88 87 ARG A C 1
ATOM 686 O O . ARG A 1 87 ? 4.598 -5.902 -0.918 1 98.88 87 ARG A O 1
ATOM 693 N N . VAL A 1 88 ? 6.586 -6.652 -0.469 1 98.94 88 VAL A N 1
ATOM 694 C CA . VAL A 1 88 ? 6.312 -7.074 0.9 1 98.94 88 VAL A CA 1
ATOM 695 C C . VAL A 1 88 ? 7.066 -6.176 1.879 1 98.94 88 VAL A C 1
ATOM 697 O O . VAL A 1 88 ? 8.266 -5.949 1.723 1 98.94 88 VAL A O 1
ATOM 700 N N . ALA A 1 89 ? 6.395 -5.684 2.854 1 98.94 89 ALA A N 1
ATOM 701 C CA . ALA A 1 89 ? 7.004 -4.656 3.697 1 98.94 89 ALA A CA 1
ATOM 702 C C . ALA A 1 89 ? 6.625 -4.859 5.164 1 98.94 89 ALA A C 1
ATOM 704 O O . ALA A 1 89 ? 5.492 -5.227 5.473 1 98.94 89 ALA A O 1
ATOM 705 N N . GLY A 1 90 ? 7.559 -4.66 6.02 1 98.94 90 GLY A N 1
ATOM 706 C CA . GLY A 1 90 ? 7.297 -4.684 7.449 1 98.94 90 GLY A CA 1
ATOM 707 C C . GLY A 1 90 ? 6.809 -3.35 7.988 1 98.94 90 GLY A C 1
ATOM 708 O O . GLY A 1 90 ? 7.477 -2.326 7.824 1 98.94 90 GLY A O 1
ATOM 709 N N . VAL A 1 91 ? 5.68 -3.352 8.688 1 98.88 91 VAL A N 1
ATOM 710 C CA . VAL A 1 91 ? 5.098 -2.119 9.211 1 98.88 91 VAL A CA 1
ATOM 711 C C . VAL A 1 91 ? 5.91 -1.629 10.406 1 98.88 91 VAL A C 1
ATOM 713 O O . VAL A 1 91 ? 6.141 -2.379 11.352 1 98.88 91 VAL A O 1
ATOM 716 N N . LEU A 1 92 ? 6.324 -0.403 10.297 1 98.69 92 LEU A N 1
ATOM 717 C CA . LEU A 1 92 ? 7.141 0.229 11.328 1 98.69 92 LEU A CA 1
ATOM 718 C C . LEU A 1 92 ? 6.273 1.034 12.289 1 98.69 92 LEU A C 1
ATOM 720 O O . LEU A 1 92 ? 6.559 1.098 13.484 1 98.69 92 LEU A O 1
ATOM 724 N N . ARG A 1 93 ? 5.285 1.675 11.75 1 98.44 93 ARG A N 1
ATOM 725 C CA . ARG A 1 93 ? 4.309 2.404 12.555 1 98.44 93 ARG A CA 1
ATOM 726 C C . ARG A 1 93 ? 2.936 2.387 11.898 1 98.44 93 ARG A C 1
ATOM 728 O O . ARG A 1 93 ? 2.828 2.285 10.672 1 98.44 93 ARG A O 1
ATOM 735 N N . ASP A 1 94 ? 1.991 2.387 12.672 1 98.62 94 ASP A N 1
ATOM 736 C CA . ASP A 1 94 ? 0.575 2.295 12.328 1 98.62 94 ASP A CA 1
ATOM 737 C C . ASP A 1 94 ? -0.265 3.197 13.234 1 98.62 94 ASP A C 1
ATOM 739 O O . ASP A 1 94 ? -0.408 2.93 14.43 1 98.62 94 ASP A O 1
ATOM 743 N N . TYR A 1 95 ? -0.849 4.312 12.625 1 98.38 95 TYR A N 1
ATOM 744 C CA . TYR A 1 95 ? -1.626 5.266 13.414 1 98.38 95 TYR A CA 1
ATOM 745 C C . TYR A 1 95 ? -2.645 5.988 12.539 1 98.38 95 TYR A C 1
ATOM 747 O O . TYR A 1 95 ? -2.607 5.883 11.312 1 98.38 95 TYR A O 1
ATOM 755 N N . GLY A 1 96 ? -3.602 6.621 13.164 1 97.75 96 GLY A N 1
ATOM 756 C CA . GLY A 1 96 ? -4.664 7.293 12.43 1 97.75 96 GLY A CA 1
ATOM 757 C C . GLY A 1 96 ? -5.125 8.578 13.086 1 97.75 96 GLY A C 1
ATOM 758 O O . GLY A 1 96 ? -4.355 9.227 13.805 1 97.75 96 GLY A O 1
ATOM 759 N N . LEU A 1 97 ? -6.273 8.984 12.727 1 96.94 97 LEU A N 1
ATOM 760 C CA . LEU A 1 97 ? -6.824 10.258 13.18 1 96.94 97 LEU A CA 1
ATOM 761 C C . LEU A 1 97 ? -6.938 10.289 14.703 1 96.94 97 LEU A C 1
ATOM 763 O O . LEU A 1 97 ? -6.543 11.273 15.336 1 96.94 97 LEU A O 1
ATOM 767 N N . ASN A 1 98 ? -7.371 9.164 15.273 1 94.38 98 ASN A N 1
ATOM 768 C CA . ASN A 1 98 ? -7.609 9.148 16.719 1 94.38 98 ASN A CA 1
ATOM 769 C C . ASN A 1 98 ? -6.566 8.305 17.438 1 94.38 98 ASN A C 1
ATOM 771 O O . ASN A 1 98 ? -6.184 8.625 18.578 1 94.38 98 ASN A O 1
ATOM 775 N N . ASP A 1 99 ? -6.191 7.207 16.891 1 95.31 99 ASP A N 1
ATOM 776 C CA . ASP A 1 99 ? -5.109 6.395 17.438 1 95.31 99 ASP A CA 1
ATOM 777 C C . ASP A 1 99 ? -3.746 6.941 17.016 1 95.31 99 ASP A C 1
ATOM 779 O O . ASP A 1 99 ? -3.27 6.664 15.922 1 95.31 99 ASP A O 1
ATOM 783 N N . ARG A 1 100 ? -3.07 7.586 17.984 1 96 100 ARG A N 1
ATOM 784 C CA . ARG A 1 100 ? -1.861 8.328 17.656 1 96 100 ARG A CA 1
ATOM 785 C C . ARG A 1 100 ? -0.644 7.75 18.359 1 96 100 ARG A C 1
ATOM 787 O O . ARG A 1 100 ? 0.412 8.383 18.422 1 96 100 ARG A O 1
ATOM 794 N N . ASP A 1 101 ? -0.765 6.559 18.922 1 96.25 101 ASP A N 1
ATOM 795 C CA . ASP A 1 101 ? 0.26 5.988 19.781 1 96.25 101 ASP A CA 1
ATOM 796 C C . ASP A 1 101 ? 1.581 5.816 19.031 1 96.25 101 ASP A C 1
ATOM 798 O O . ASP A 1 101 ? 2.654 5.965 19.625 1 96.25 101 ASP A O 1
ATOM 802 N N . GLN A 1 102 ? 1.462 5.504 17.766 1 97.31 102 GLN A N 1
ATOM 803 C CA . GLN A 1 102 ? 2.688 5.215 17.031 1 97.31 102 GLN A CA 1
ATOM 804 C C . GLN A 1 102 ? 3.074 6.387 16.125 1 97.31 102 GLN A C 1
ATOM 806 O O . GLN A 1 102 ? 3.984 6.266 15.305 1 97.31 102 GLN A O 1
ATOM 811 N N . ALA A 1 103 ? 2.367 7.555 16.219 1 97.19 103 ALA A N 1
ATOM 812 C CA . ALA A 1 103 ? 2.76 8.734 15.453 1 97.19 103 ALA A CA 1
ATOM 813 C C . ALA A 1 103 ? 4.125 9.25 15.906 1 97.19 103 ALA A C 1
ATOM 815 O O . ALA A 1 103 ? 4.418 9.281 17.109 1 97.19 103 ALA A O 1
ATOM 816 N N . PRO A 1 104 ? 4.98 9.695 15 1 96.69 104 PRO A N 1
ATOM 817 C CA . PRO A 1 104 ? 6.281 10.234 15.398 1 96.69 104 PRO A CA 1
ATOM 818 C C . PRO A 1 104 ? 6.16 11.414 16.359 1 96.69 104 PRO A C 1
ATOM 820 O O . PRO A 1 104 ? 5.164 12.141 16.328 1 96.69 104 PRO A O 1
ATOM 823 N N . ALA A 1 105 ? 7.184 11.594 17.094 1 95.94 105 ALA A N 1
ATOM 824 C CA . ALA A 1 105 ? 7.168 12.617 18.125 1 95.94 105 ALA A CA 1
ATOM 825 C C . ALA A 1 105 ? 6.926 14 17.531 1 95.94 105 ALA A C 1
ATOM 827 O O . ALA A 1 105 ? 6.188 14.805 18.109 1 95.94 105 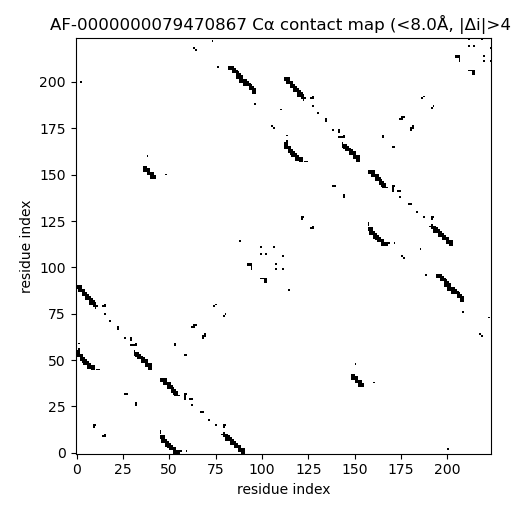ALA A O 1
ATOM 828 N N . ASP A 1 106 ? 7.539 14.289 16.438 1 95.38 106 ASP A N 1
ATOM 829 C CA . ASP A 1 106 ? 7.383 15.609 15.836 1 95.38 106 ASP A CA 1
ATOM 830 C C . ASP A 1 106 ? 5.961 15.812 15.32 1 95.38 106 ASP A C 1
ATOM 832 O O . ASP A 1 106 ? 5.461 16.938 15.289 1 95.38 106 ASP A O 1
ATOM 836 N N . SER A 1 107 ? 5.34 14.742 14.828 1 94.88 107 SER A N 1
ATOM 837 C CA . SER A 1 107 ? 3.945 14.82 14.414 1 94.88 107 SER A CA 1
ATOM 838 C C . SER A 1 107 ? 3.025 15.055 15.609 1 94.88 107 SER A C 1
ATOM 840 O O . SER A 1 107 ? 2.094 15.859 15.523 1 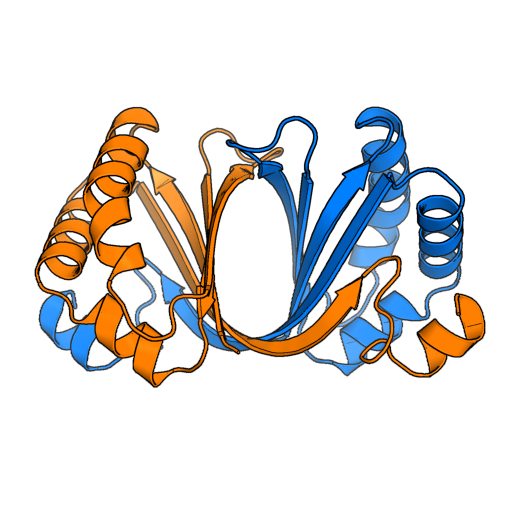94.88 107 SER A O 1
ATOM 842 N N . GLN A 1 108 ? 3.279 14.336 16.688 1 94.75 108 GLN A N 1
ATOM 843 C CA . GLN A 1 108 ? 2.496 14.539 17.906 1 94.75 108 GLN A CA 1
ATOM 844 C C . GLN A 1 108 ? 2.639 15.961 18.422 1 94.75 108 GLN A C 1
ATOM 846 O O . GLN A 1 108 ? 1.669 16.562 18.891 1 94.75 108 GLN A O 1
ATOM 851 N N . ALA A 1 109 ? 3.779 16.531 18.297 1 95.31 109 ALA A N 1
ATOM 852 C CA . ALA A 1 109 ? 4.039 17.891 18.781 1 95.31 109 ALA A CA 1
ATOM 853 C C . ALA A 1 109 ? 3.254 18.922 17.984 1 95.31 109 ALA A C 1
ATOM 855 O O . ALA A 1 109 ? 2.789 19.922 18.531 1 95.31 109 ALA A O 1
ATOM 856 N N . VAL A 1 110 ? 3.057 18.578 16.703 1 93.56 110 VAL A N 1
ATOM 857 C CA . VAL A 1 110 ? 2.453 19.562 15.82 1 93.56 110 VAL A CA 1
ATOM 858 C C . VAL A 1 110 ? 0.949 19.328 15.727 1 93.56 110 VAL A C 1
ATOM 860 O O . VAL A 1 110 ? 0.163 20.281 15.711 1 93.56 110 VAL A O 1
ATOM 863 N N . HIS A 1 111 ? 0.539 18.016 15.789 1 93 111 HIS A N 1
ATOM 864 C CA . HIS A 1 111 ? -0.847 17.703 15.461 1 93 111 HIS A CA 1
ATOM 865 C C . HIS A 1 111 ? -1.544 17.016 16.625 1 93 111 HIS A C 1
ATOM 867 O O . HIS A 1 111 ? -2.746 16.75 16.562 1 93 111 HIS A O 1
ATOM 873 N N . GLY A 1 112 ? -0.757 16.734 17.609 1 88 112 GLY A N 1
ATOM 874 C CA . GLY A 1 112 ? -1.324 15.953 18.703 1 88 112 GLY A CA 1
ATOM 875 C C . GLY A 1 112 ? -1.399 14.469 18.391 1 88 112 GLY A C 1
ATOM 876 O O . GLY A 1 112 ? -1.546 14.086 17.219 1 88 112 GLY A O 1
ATOM 877 N N . MET B 1 1 ? 14.281 0.9 1.29 1 98.44 1 MET B N 1
ATOM 878 C CA . MET B 1 1 ? 13.133 1.596 0.715 1 98.44 1 MET B CA 1
ATOM 879 C C . MET B 1 1 ? 11.945 1.572 1.673 1 98.44 1 MET B C 1
ATOM 881 O O . MET B 1 1 ? 11.703 0.567 2.342 1 98.44 1 MET B O 1
ATOM 885 N N . ILE B 1 2 ? 11.148 2.723 1.77 1 98.94 2 ILE B N 1
ATOM 886 C CA . ILE B 1 2 ? 10.016 2.859 2.676 1 98.94 2 ILE B CA 1
ATOM 887 C C . ILE B 1 2 ? 8.734 3.041 1.872 1 98.94 2 ILE B C 1
ATOM 889 O O . ILE B 1 2 ? 8.711 3.785 0.89 1 98.94 2 ILE B O 1
ATOM 893 N N . ALA B 1 3 ? 7.746 2.342 2.26 1 98.94 3 ALA B N 1
ATOM 894 C CA . ALA B 1 3 ? 6.402 2.586 1.743 1 98.94 3 ALA B CA 1
ATOM 895 C C . ALA B 1 3 ? 5.57 3.393 2.736 1 98.94 3 ALA B C 1
ATOM 897 O O . ALA B 1 3 ? 5.562 3.094 3.934 1 98.94 3 ALA B O 1
ATOM 898 N N . VAL B 1 4 ? 4.945 4.41 2.318 1 98.94 4 VAL B N 1
ATOM 899 C CA . VAL B 1 4 ? 3.939 5.129 3.098 1 98.94 4 VAL B CA 1
ATOM 900 C C . VAL B 1 4 ? 2.549 4.84 2.537 1 98.94 4 VAL B C 1
ATOM 902 O O . VAL B 1 4 ? 2.256 5.168 1.385 1 98.94 4 VAL B O 1
ATOM 905 N N . ILE B 1 5 ? 1.747 4.195 3.34 1 98.94 5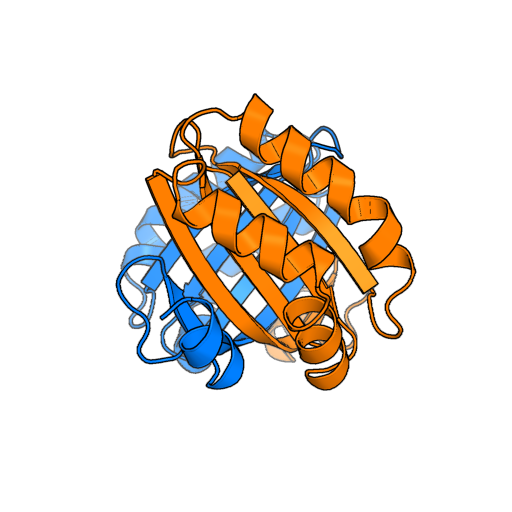 ILE B N 1
ATOM 906 C CA . ILE B 1 5 ? 0.397 3.758 3.002 1 98.94 5 ILE B CA 1
ATOM 907 C C . ILE B 1 5 ? -0.625 4.625 3.734 1 98.94 5 ILE B C 1
ATOM 909 O O . ILE B 1 5 ? -0.905 4.402 4.914 1 98.94 5 ILE B O 1
ATOM 913 N N . PHE B 1 6 ? -1.17 5.625 3.016 1 98.94 6 PHE B N 1
ATOM 914 C CA . PHE B 1 6 ? -2.117 6.566 3.605 1 98.94 6 PHE B CA 1
ATOM 915 C C . PHE B 1 6 ? -3.529 6.301 3.096 1 98.94 6 PHE B C 1
ATOM 917 O O . PHE B 1 6 ? -3.877 6.699 1.982 1 98.94 6 PHE B O 1
ATOM 924 N N . GLU B 1 7 ? -4.324 5.594 3.834 1 98.88 7 GLU B N 1
ATOM 925 C CA . GLU B 1 7 ? -5.742 5.395 3.547 1 98.88 7 GLU B CA 1
ATOM 926 C C . GLU B 1 7 ? -6.59 6.504 4.164 1 98.88 7 GLU B C 1
ATOM 928 O O . GLU B 1 7 ? -6.492 6.773 5.363 1 98.88 7 GLU B O 1
ATOM 933 N N . VAL B 1 8 ? -7.496 7.078 3.338 1 98.81 8 VAL B N 1
ATOM 934 C CA . VAL B 1 8 ? -8.219 8.242 3.836 1 98.81 8 VAL B CA 1
ATOM 935 C C . VAL B 1 8 ? -9.664 8.195 3.354 1 98.81 8 VAL B C 1
ATOM 937 O O . VAL B 1 8 ? -9.938 7.801 2.219 1 98.81 8 VAL B O 1
ATOM 940 N N . LEU B 1 9 ? -10.578 8.484 4.234 1 98.5 9 LEU B N 1
ATOM 941 C CA . LEU B 1 9 ? -11.953 8.844 3.904 1 98.5 9 LEU B CA 1
ATOM 942 C C . LEU B 1 9 ? -12.148 10.359 3.984 1 98.5 9 LEU B C 1
ATOM 944 O O . LEU B 1 9 ? -12.359 10.906 5.066 1 98.5 9 LEU B O 1
ATOM 948 N N . PRO B 1 10 ? -12.055 11.023 2.812 1 98.62 10 PRO B N 1
ATOM 949 C CA . PRO B 1 10 ? -12.266 12.477 2.816 1 98.62 10 PRO B CA 1
ATOM 950 C C . PRO B 1 10 ? -13.742 12.859 2.873 1 98.62 10 PRO B C 1
ATOM 952 O O . PRO B 1 10 ? -14.602 12.062 2.498 1 98.62 10 PRO B O 1
ATOM 955 N N . ARG B 1 11 ? -14.023 14.023 3.301 1 97.88 11 ARG B N 1
ATOM 956 C CA . ARG B 1 11 ? -15.383 14.547 3.232 1 97.88 11 ARG B CA 1
ATOM 957 C C . ARG B 1 11 ? -15.836 14.695 1.784 1 97.88 11 ARG B C 1
ATOM 959 O O . ARG B 1 11 ? -16.953 14.328 1.437 1 97.88 11 ARG B O 1
ATOM 966 N N . THR B 1 12 ? -14.914 15.297 1.011 1 96.69 12 THR B N 1
ATOM 967 C CA . THR B 1 12 ? -15.133 15.336 -0.431 1 96.69 12 THR B CA 1
ATOM 968 C C . THR B 1 12 ? -13.859 14.953 -1.183 1 96.69 12 THR B C 1
ATOM 970 O O . THR B 1 12 ? -12.766 15.367 -0.809 1 96.69 12 THR B O 1
ATOM 973 N N . ARG B 1 13 ? -14.086 14.125 -2.111 1 96.81 13 ARG B N 1
ATOM 974 C CA . ARG B 1 13 ? -12.984 13.672 -2.953 1 96.81 13 ARG B CA 1
ATOM 975 C C . ARG B 1 13 ? -12.234 14.852 -3.559 1 96.81 13 ARG B C 1
ATOM 977 O O . ARG B 1 13 ? -11 14.891 -3.541 1 96.81 13 ARG B O 1
ATOM 984 N N . GLU B 1 14 ? -12.914 15.797 -4.066 1 96.69 14 GLU B N 1
ATOM 985 C CA . GLU B 1 14 ? -12.352 16.938 -4.773 1 96.69 14 GLU B CA 1
ATOM 986 C C . GLU B 1 14 ? -11.453 17.766 -3.857 1 96.69 14 GLU B C 1
ATOM 988 O O . GLU B 1 14 ? -10.375 18.203 -4.266 1 96.69 14 GLU B O 1
ATOM 993 N N . THR B 1 15 ? -11.945 18.031 -2.688 1 96.94 15 THR B N 1
ATOM 994 C CA . THR B 1 15 ? -11.164 18.828 -1.752 1 96.94 15 THR B CA 1
ATOM 995 C C . THR B 1 15 ? -9.859 18.125 -1.395 1 96.94 15 THR B C 1
ATOM 997 O O . THR B 1 15 ? -8.797 18.734 -1.383 1 96.94 15 THR B O 1
ATOM 1000 N N . TYR B 1 16 ? -9.906 16.844 -1.188 1 98.12 16 TYR B N 1
ATOM 1001 C CA . TYR B 1 16 ? -8.703 16.078 -0.85 1 98.12 16 TYR B CA 1
ATOM 1002 C C . TYR B 1 16 ? -7.727 16.047 -2.02 1 98.12 16 TYR B C 1
ATOM 1004 O O . TYR B 1 16 ? -6.531 16.312 -1.844 1 98.12 16 TYR B O 1
ATOM 1012 N N . LEU B 1 17 ? -8.289 15.766 -3.162 1 97.56 17 LEU B N 1
ATOM 1013 C CA . LEU B 1 17 ? -7.406 15.672 -4.32 1 97.56 17 LEU B CA 1
ATOM 1014 C C . LEU B 1 17 ? -6.801 17.031 -4.656 1 97.56 17 LEU B C 1
ATOM 1016 O O . LEU B 1 17 ? -5.664 17.109 -5.125 1 97.56 17 LEU B O 1
ATOM 1020 N N . GLY B 1 18 ? -7.559 18.109 -4.395 1 97.12 18 GLY B N 1
ATOM 1021 C CA . GLY B 1 18 ? -7.016 19.438 -4.559 1 97.12 18 GLY B CA 1
ATOM 1022 C C . GLY B 1 18 ? -5.84 19.719 -3.645 1 97.12 18 GLY B C 1
ATOM 1023 O O . GLY B 1 18 ? -4.812 20.234 -4.086 1 97.12 18 GLY B O 1
ATOM 1024 N N . LEU B 1 19 ? -5.941 19.375 -2.375 1 96.62 19 LEU B N 1
ATOM 1025 C CA . LEU B 1 19 ? -4.863 19.531 -1.406 1 96.62 19 LEU B CA 1
ATOM 1026 C C . LEU B 1 19 ? -3.635 18.734 -1.824 1 96.62 19 LEU B C 1
ATOM 1028 O O . LEU B 1 19 ? -2.512 19.234 -1.777 1 96.62 19 LEU B O 1
ATOM 1032 N N . ALA B 1 20 ? -3.867 17.484 -2.217 1 96.38 20 ALA B N 1
ATOM 1033 C CA . ALA B 1 20 ? -2.785 16.609 -2.645 1 96.38 20 ALA B CA 1
ATOM 1034 C C . ALA B 1 20 ? -2.066 17.172 -3.867 1 96.38 20 ALA B C 1
ATOM 1036 O O . ALA B 1 20 ? -0.84 17.094 -3.963 1 96.38 20 ALA B O 1
ATOM 1037 N N . ALA B 1 21 ? -2.863 17.703 -4.793 1 96.06 21 ALA B N 1
ATOM 1038 C CA . ALA B 1 21 ? -2.305 18.266 -6.023 1 96.06 21 ALA B CA 1
ATOM 1039 C C . ALA B 1 21 ? -1.382 19.438 -5.719 1 96.06 21 ALA B C 1
ATOM 1041 O O . ALA B 1 21 ? -0.357 19.625 -6.383 1 96.06 21 ALA B O 1
ATOM 1042 N N . ASP B 1 22 ? -1.69 20.234 -4.754 1 96.12 22 ASP B N 1
ATOM 1043 C CA . ASP B 1 22 ? -0.887 21.391 -4.367 1 96.12 22 ASP B CA 1
ATOM 1044 C C . ASP B 1 22 ? 0.476 20.953 -3.834 1 96.12 22 ASP B C 1
ATOM 1046 O O . ASP B 1 22 ? 1.456 21.688 -3.947 1 96.12 22 ASP B O 1
ATOM 1050 N N . LEU B 1 23 ? 0.542 19.766 -3.312 1 97.81 23 LEU B N 1
ATOM 1051 C CA . LEU B 1 23 ? 1.754 19.281 -2.66 1 97.81 23 LEU B CA 1
ATOM 1052 C C . LEU B 1 23 ? 2.648 18.531 -3.65 1 97.81 23 LEU B C 1
ATOM 1054 O O . LEU B 1 23 ? 3.84 18.344 -3.395 1 97.81 23 LEU B O 1
ATOM 1058 N N . ARG B 1 24 ? 2.109 18.172 -4.77 1 95.69 24 ARG B N 1
ATOM 1059 C CA . ARG B 1 24 ? 2.793 17.281 -5.695 1 95.69 24 ARG B CA 1
ATOM 1060 C C . ARG B 1 24 ? 4.125 17.859 -6.148 1 95.69 24 ARG B C 1
ATOM 1062 O O . ARG B 1 24 ? 5.148 17.188 -6.133 1 95.69 24 ARG B O 1
ATOM 1069 N N . PRO B 1 25 ? 4.199 19.188 -6.523 1 96.56 25 PRO B N 1
ATOM 1070 C CA . PRO B 1 25 ? 5.48 19.75 -6.969 1 96.56 25 PRO B CA 1
ATOM 1071 C C . PRO B 1 25 ? 6.547 19.719 -5.871 1 96.56 25 PRO B C 1
ATOM 1073 O O . PRO B 1 25 ? 7.738 19.609 -6.168 1 96.56 25 PRO B O 1
ATOM 1076 N N . LEU B 1 26 ? 6.188 19.75 -4.668 1 97.94 26 LEU B N 1
ATOM 1077 C CA . LEU B 1 26 ? 7.121 19.766 -3.545 1 97.94 26 LEU B CA 1
ATOM 1078 C C . LEU B 1 26 ? 7.723 18.375 -3.324 1 97.94 26 LEU B C 1
ATOM 1080 O O . LEU B 1 26 ? 8.906 18.266 -2.994 1 97.94 26 LEU B O 1
ATOM 1084 N N . LEU B 1 27 ? 6.902 17.328 -3.504 1 97.75 27 LEU B N 1
ATOM 1085 C CA . LEU B 1 27 ? 7.359 15.945 -3.375 1 97.75 27 LEU B CA 1
ATOM 1086 C C . LEU B 1 27 ? 8.547 15.672 -4.297 1 97.75 27 LEU B C 1
ATOM 1088 O O . LEU B 1 27 ? 9.523 15.039 -3.889 1 97.75 27 LEU B O 1
ATOM 1092 N N . ASP B 1 28 ? 8.453 16.25 -5.484 1 95.06 28 ASP B N 1
ATOM 1093 C CA . ASP B 1 28 ? 9.484 16.031 -6.496 1 95.06 28 ASP B CA 1
ATOM 1094 C C . ASP B 1 28 ? 10.812 16.641 -6.074 1 95.06 28 ASP B C 1
ATOM 1096 O O . ASP B 1 28 ? 11.867 16.266 -6.59 1 95.06 28 ASP B O 1
ATOM 1100 N N . GLY B 1 29 ? 10.789 17.562 -5.125 1 96.38 29 GLY B N 1
ATOM 1101 C CA . GLY B 1 29 ? 11.984 18.25 -4.664 1 96.38 29 GLY B CA 1
ATOM 1102 C C . GLY B 1 29 ? 12.625 17.578 -3.463 1 96.38 29 GLY B C 1
ATOM 1103 O O . GLY B 1 29 ? 13.711 17.984 -3.027 1 96.38 29 GLY B O 1
ATOM 1104 N N . ILE B 1 30 ? 12.023 16.562 -2.953 1 97.69 30 ILE B N 1
ATOM 1105 C CA . ILE B 1 30 ? 12.555 15.891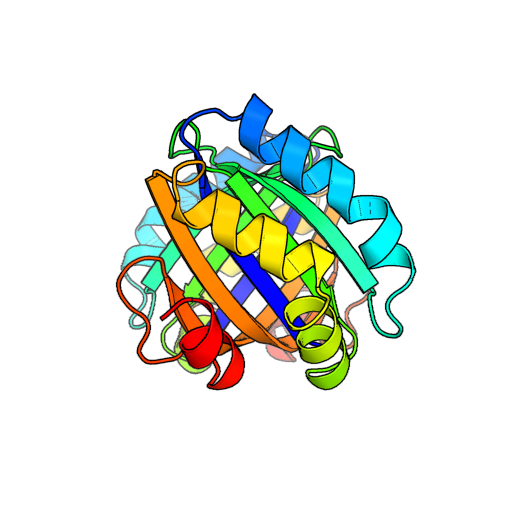 -1.771 1 97.69 30 ILE B CA 1
ATOM 1106 C C . ILE B 1 30 ? 13.531 14.797 -2.193 1 97.69 30 ILE B C 1
ATOM 1108 O O . ILE B 1 30 ? 13.164 13.859 -2.906 1 97.69 30 ILE B O 1
ATOM 1112 N N . ASP B 1 31 ? 14.781 14.977 -1.75 1 98.12 31 ASP B N 1
ATOM 1113 C CA . ASP B 1 31 ? 15.773 13.945 -2.023 1 98.12 31 ASP B CA 1
ATOM 1114 C C . ASP B 1 31 ? 15.375 12.617 -1.376 1 98.12 31 ASP B C 1
ATOM 1116 O O . ASP B 1 31 ? 15.219 12.539 -0.156 1 98.12 31 ASP B O 1
ATOM 1120 N N . GLY B 1 32 ? 15.172 11.633 -2.162 1 98.69 32 GLY B N 1
ATOM 1121 C CA . GLY B 1 32 ? 14.789 10.312 -1.669 1 98.69 32 GLY B CA 1
ATOM 1122 C C . GLY B 1 32 ? 13.352 9.953 -1.991 1 98.69 32 GLY B C 1
ATOM 1123 O O . GLY B 1 32 ? 12.922 8.82 -1.764 1 98.69 32 GLY B O 1
ATOM 1124 N N . PHE B 1 33 ? 12.609 10.922 -2.52 1 98.81 33 PHE B N 1
ATOM 1125 C CA . PHE B 1 33 ? 11.281 10.594 -3.045 1 98.81 33 PHE B CA 1
ATOM 1126 C C . PHE B 1 33 ? 11.391 9.695 -4.27 1 98.81 33 PHE B C 1
ATOM 1128 O O . PHE B 1 33 ? 12.195 9.953 -5.172 1 98.81 33 PHE B O 1
ATOM 1135 N N . VAL B 1 34 ? 10.633 8.656 -4.242 1 98.69 34 VAL B N 1
ATOM 1136 C CA . VAL B 1 34 ? 10.727 7.707 -5.352 1 98.69 34 VAL B CA 1
ATOM 1137 C C . VAL B 1 34 ? 9.477 7.801 -6.219 1 98.69 34 VAL B C 1
ATOM 1139 O O . VAL B 1 34 ? 9.57 8.023 -7.43 1 98.69 34 VAL B O 1
ATOM 1142 N N . SER B 1 35 ? 8.297 7.652 -5.66 1 98.44 35 SER B N 1
ATOM 1143 C CA . SER B 1 35 ? 7.059 7.711 -6.434 1 98.44 35 SER B CA 1
ATOM 1144 C C . SER B 1 35 ? 5.844 7.879 -5.523 1 98.44 35 SER B C 1
ATOM 1146 O O . SER B 1 35 ? 5.934 7.664 -4.312 1 98.44 35 SER B O 1
ATOM 1148 N N . ILE B 1 36 ? 4.723 8.289 -6.098 1 98.62 36 ILE B N 1
ATOM 1149 C CA . ILE B 1 36 ? 3.432 8.344 -5.418 1 98.62 36 ILE B CA 1
ATOM 1150 C C . ILE B 1 36 ? 2.314 8.023 -6.41 1 98.62 36 ILE B C 1
ATOM 1152 O O . ILE B 1 36 ? 2.393 8.391 -7.582 1 98.62 36 ILE B O 1
ATOM 1156 N N . GLU B 1 37 ? 1.351 7.328 -5.965 1 98.44 37 GLU B N 1
ATOM 1157 C CA . GLU B 1 37 ? 0.162 7.016 -6.754 1 98.44 37 GLU B CA 1
ATOM 1158 C C . GLU B 1 37 ? -1.083 6.953 -5.875 1 98.44 37 GLU B C 1
ATOM 1160 O O . GLU B 1 37 ? -1.013 6.527 -4.719 1 98.44 37 GLU B O 1
ATOM 1165 N N . ARG B 1 38 ? -2.195 7.414 -6.406 1 98.19 38 ARG B N 1
ATOM 1166 C CA . ARG B 1 38 ? -3.449 7.398 -5.656 1 98.19 38 ARG B CA 1
ATOM 1167 C C . ARG B 1 38 ? -4.426 6.391 -6.25 1 98.19 38 ARG B C 1
ATOM 1169 O O . ARG B 1 38 ? -4.469 6.199 -7.465 1 98.19 38 ARG B O 1
ATOM 1176 N N . PHE B 1 39 ? -5.137 5.789 -5.395 1 98.75 39 PHE B N 1
ATOM 1177 C CA . PHE B 1 39 ? -6.098 4.742 -5.727 1 98.75 39 PHE B CA 1
ATOM 1178 C C . PHE B 1 39 ? -7.441 5.008 -5.059 1 98.75 39 PHE B C 1
ATOM 1180 O O . PHE B 1 39 ? -7.512 5.734 -4.066 1 98.75 39 PHE B O 1
ATOM 1187 N N . GLU B 1 40 ? -8.43 4.414 -5.645 1 98.62 40 GLU B N 1
ATOM 1188 C CA . GLU B 1 40 ? -9.758 4.438 -5.035 1 98.62 40 GLU B CA 1
ATOM 1189 C C . GLU B 1 40 ? -10.211 3.035 -4.648 1 98.62 40 GLU B C 1
ATOM 1191 O O . GLU B 1 40 ? -10.031 2.086 -5.414 1 98.62 40 GLU B O 1
ATOM 1196 N N . SER B 1 41 ? -10.797 2.934 -3.445 1 98.75 41 SER B N 1
ATOM 1197 C CA . SER B 1 41 ? -11.281 1.641 -2.969 1 98.75 41 SER B CA 1
ATOM 1198 C C . SER B 1 41 ? -12.391 1.1 -3.865 1 98.75 41 SER B C 1
ATOM 1200 O O . SER B 1 41 ? -13.273 1.85 -4.289 1 98.75 41 SER B O 1
ATOM 1202 N N . LEU B 1 42 ? -12.336 -0.226 -4.133 1 97.94 42 LEU B N 1
ATOM 1203 C CA . LEU B 1 42 ? -13.391 -0.862 -4.918 1 97.94 42 LEU B CA 1
ATOM 1204 C C . LEU B 1 42 ? -14.555 -1.291 -4.027 1 97.94 42 LEU B C 1
ATOM 1206 O O . LEU B 1 42 ? -15.633 -1.61 -4.52 1 97.94 42 LEU B O 1
ATOM 1210 N N . THR B 1 43 ? -14.32 -1.231 -2.713 1 96.62 43 THR B N 1
ATOM 1211 C CA . THR B 1 43 ? -15.336 -1.814 -1.84 1 96.62 43 THR B CA 1
ATOM 1212 C C . THR B 1 43 ? -15.852 -0.779 -0.845 1 96.62 43 THR B C 1
ATOM 1214 O O . THR B 1 43 ? -16.922 -0.957 -0.255 1 96.62 43 THR B O 1
ATOM 1217 N N . GLU B 1 44 ? -15.086 0.255 -0.587 1 97.44 44 GLU B N 1
ATOM 1218 C CA . GLU B 1 44 ? -15.508 1.341 0.291 1 97.44 44 GLU B CA 1
ATOM 1219 C C . GLU B 1 44 ? -15.672 2.646 -0.483 1 97.44 44 GLU B C 1
ATOM 1221 O O . GLU B 1 44 ? -14.695 3.367 -0.703 1 97.44 44 GLU B O 1
ATOM 1226 N N . PRO B 1 45 ? -16.891 2.945 -0.764 1 95.25 45 PRO B N 1
ATOM 1227 C CA . PRO B 1 45 ? -17.125 4.156 -1.556 1 95.25 45 PRO B CA 1
ATOM 1228 C C . PRO B 1 45 ? -16.516 5.402 -0.924 1 95.25 45 PRO B C 1
ATOM 1230 O O . PRO B 1 45 ? -16.688 5.641 0.274 1 95.25 45 PRO B O 1
ATOM 1233 N N . GLY B 1 46 ? -15.805 6.156 -1.741 1 97.12 46 GLY B N 1
ATOM 1234 C CA . GLY B 1 46 ? -15.242 7.422 -1.3 1 97.12 46 GLY B CA 1
ATOM 1235 C C . GLY B 1 46 ? -13.867 7.281 -0.682 1 97.12 46 GLY B C 1
ATOM 1236 O O . GLY B 1 46 ? -13.148 8.273 -0.516 1 97.12 46 GLY B O 1
ATOM 1237 N N . LYS B 1 47 ? -13.469 6.074 -0.285 1 98.69 47 LYS B N 1
ATOM 1238 C CA . LYS B 1 47 ? -12.164 5.855 0.337 1 98.69 47 LYS B CA 1
ATOM 1239 C C . LYS B 1 47 ? -11.047 5.898 -0.7 1 98.69 47 LYS B C 1
ATOM 1241 O O . LYS B 1 47 ? -11.164 5.301 -1.771 1 98.69 47 LYS B O 1
ATOM 1246 N N . LEU B 1 48 ? -9.961 6.668 -0.361 1 98.88 48 LEU B N 1
ATOM 1247 C CA . LEU B 1 48 ? -8.797 6.781 -1.237 1 98.88 48 LEU B CA 1
ATOM 1248 C C . LEU B 1 48 ? -7.539 6.27 -0.543 1 98.88 48 LEU B C 1
ATOM 1250 O O . LEU B 1 48 ? -7.492 6.188 0.686 1 98.88 48 LEU B O 1
ATOM 1254 N N . LEU B 1 49 ? -6.633 5.867 -1.295 1 98.88 49 LEU B N 1
ATOM 1255 C CA . LEU B 1 49 ? -5.301 5.461 -0.864 1 98.88 49 LEU B CA 1
ATOM 1256 C C . LEU B 1 49 ? -4.227 6.262 -1.595 1 98.88 49 LEU B C 1
ATOM 1258 O O . LEU B 1 49 ? -4.238 6.348 -2.824 1 98.88 49 LEU B O 1
ATOM 1262 N N . SER B 1 50 ? -3.398 6.945 -0.87 1 98.88 50 SER B N 1
ATOM 1263 C CA . SER B 1 50 ? -2.15 7.48 -1.404 1 98.88 50 SER B CA 1
ATOM 1264 C C . SER B 1 50 ? -0.965 6.594 -1.032 1 98.88 50 SER B C 1
ATOM 1266 O O . SER B 1 50 ? -0.636 6.453 0.147 1 98.88 50 SER B O 1
ATOM 1268 N N . LEU B 1 51 ? -0.423 5.945 -2.002 1 98.94 51 LEU B N 1
ATOM 1269 C CA . LEU B 1 51 ? 0.721 5.059 -1.821 1 98.94 51 LEU B CA 1
ATOM 1270 C C . LEU B 1 51 ? 1.996 5.699 -2.359 1 98.94 51 LEU B C 1
ATOM 1272 O O . LEU B 1 51 ? 2.082 6.02 -3.547 1 98.94 51 LEU B O 1
ATOM 1276 N N . SER B 1 52 ? 2.967 5.883 -1.467 1 98.88 52 SER B N 1
ATOM 1277 C CA . SER B 1 52 ? 4.227 6.469 -1.912 1 98.88 52 SER B CA 1
ATOM 1278 C C . SER B 1 52 ? 5.418 5.652 -1.423 1 98.88 52 SER B C 1
ATOM 1280 O O . SER B 1 52 ? 5.316 4.93 -0.427 1 98.88 52 SER B O 1
ATOM 1282 N N . PHE B 1 53 ? 6.488 5.754 -2.119 1 98.94 53 PHE B N 1
ATOM 1283 C CA . PHE B 1 53 ? 7.73 5.062 -1.793 1 98.94 53 PHE B CA 1
ATOM 1284 C C . PHE B 1 53 ? 8.883 6.047 -1.685 1 98.94 53 PHE B C 1
ATOM 1286 O O . PHE B 1 53 ? 8.938 7.039 -2.416 1 98.94 53 PHE B O 1
ATOM 1293 N N . TRP B 1 54 ? 9.766 5.723 -0.812 1 98.88 54 TRP B N 1
ATOM 1294 C CA . TRP B 1 54 ? 10.875 6.59 -0.439 1 98.88 54 TRP B CA 1
ATOM 1295 C C . TRP B 1 54 ? 12.156 5.781 -0.248 1 98.88 54 TRP B C 1
ATOM 1297 O O . TRP B 1 54 ? 12.109 4.621 0.168 1 98.88 54 TRP B O 1
ATOM 1307 N N . ARG B 1 55 ? 13.219 6.488 -0.462 1 98.81 55 ARG B N 1
ATOM 1308 C CA . ARG B 1 55 ? 14.516 5.828 -0.361 1 98.81 55 ARG B CA 1
ATOM 1309 C C . ARG B 1 55 ? 14.766 5.32 1.055 1 98.81 55 ARG B C 1
ATOM 1311 O O . ARG B 1 55 ? 15.297 4.223 1.242 1 98.81 55 ARG B O 1
ATOM 1318 N N . ASP B 1 56 ? 14.477 6.148 2.062 1 98.69 56 ASP B N 1
ATOM 1319 C CA . ASP B 1 56 ? 14.734 5.793 3.455 1 98.69 56 ASP B CA 1
ATOM 1320 C C . ASP B 1 56 ? 13.875 6.629 4.402 1 98.69 56 ASP B C 1
ATOM 1322 O O . ASP B 1 56 ? 13.117 7.488 3.963 1 98.69 56 ASP B O 1
ATOM 1326 N N . GLU B 1 57 ? 13.992 6.316 5.676 1 98.12 57 GLU B N 1
ATOM 1327 C CA . GLU B 1 57 ? 13.195 6.992 6.699 1 98.12 57 GLU B CA 1
ATOM 1328 C C . GLU B 1 57 ? 13.531 8.477 6.77 1 98.12 57 GLU B C 1
ATOM 1330 O O . GLU B 1 57 ? 12.664 9.305 7.07 1 98.12 57 GLU B O 1
ATOM 1335 N N . ALA B 1 58 ? 14.797 8.82 6.465 1 98.31 58 ALA B N 1
ATOM 1336 C CA . ALA B 1 58 ? 15.195 10.227 6.508 1 98.31 58 ALA B CA 1
ATOM 1337 C C . ALA B 1 58 ? 14.422 11.047 5.477 1 98.31 58 ALA B C 1
ATOM 1339 O O . ALA B 1 58 ? 14.016 12.18 5.758 1 98.31 58 ALA B O 1
ATOM 1340 N N . ALA B 1 59 ? 14.227 10.492 4.293 1 98.69 59 ALA B N 1
ATOM 1341 C CA . ALA B 1 59 ? 13.453 11.172 3.258 1 98.69 59 ALA B CA 1
ATOM 1342 C C . ALA B 1 59 ? 12 11.375 3.697 1 98.69 59 ALA B C 1
ATOM 1344 O O . ALA B 1 59 ? 11.43 12.445 3.492 1 98.69 59 ALA B O 1
ATOM 1345 N N . VAL B 1 60 ? 11.406 10.391 4.332 1 98.62 60 VAL B N 1
ATOM 1346 C CA . VAL B 1 60 ? 10.031 10.484 4.828 1 98.62 60 VAL B CA 1
ATOM 1347 C C . VAL B 1 60 ? 9.938 11.578 5.883 1 98.62 60 VAL B C 1
ATOM 1349 O O . VAL B 1 60 ? 8.984 12.367 5.887 1 98.62 60 VAL B O 1
ATOM 1352 N N . ALA B 1 61 ? 10.914 11.578 6.746 1 98.12 61 ALA B N 1
ATOM 1353 C CA . ALA B 1 61 ? 10.922 12.578 7.809 1 98.12 61 ALA B CA 1
ATOM 1354 C C . ALA B 1 61 ? 11.016 13.992 7.238 1 98.12 61 ALA B C 1
ATOM 1356 O O . ALA B 1 61 ? 10.383 14.922 7.75 1 98.12 61 ALA B O 1
ATOM 1357 N N . GLN B 1 62 ? 11.836 14.148 6.195 1 98 62 GLN B N 1
ATOM 1358 C CA . GLN B 1 62 ? 11.938 15.445 5.539 1 98 62 GLN B CA 1
ATOM 1359 C C . GLN B 1 62 ? 10.594 15.883 4.969 1 98 62 GLN B C 1
ATOM 1361 O O . GLN B 1 62 ? 10.195 17.047 5.129 1 98 62 GLN B O 1
ATOM 1366 N N . TRP B 1 63 ? 9.906 14.977 4.328 1 98.38 63 TRP B N 1
ATOM 1367 C CA . TRP B 1 63 ? 8.586 15.273 3.785 1 98.38 63 TRP B CA 1
ATOM 1368 C C . TRP B 1 63 ? 7.605 15.641 4.898 1 98.38 63 TRP B C 1
ATOM 1370 O O . TRP B 1 63 ? 6.902 16.656 4.805 1 98.38 63 TRP B O 1
ATOM 1380 N N . ARG B 1 64 ? 7.613 14.867 5.961 1 97.38 64 ARG B N 1
ATOM 1381 C CA . ARG B 1 64 ? 6.695 15.062 7.074 1 97.38 64 ARG B CA 1
ATOM 1382 C C . ARG B 1 64 ? 6.906 16.422 7.73 1 97.38 64 ARG B C 1
ATOM 1384 O O . ARG B 1 64 ? 5.953 17.047 8.188 1 97.38 64 ARG B O 1
ATOM 1391 N N . ALA B 1 65 ? 8.125 16.891 7.703 1 96.12 65 ALA B N 1
ATOM 1392 C CA . ALA B 1 65 ? 8.477 18.094 8.453 1 96.12 65 ALA B CA 1
ATOM 1393 C C . ALA B 1 65 ? 8.359 19.328 7.574 1 96.12 65 ALA B C 1
ATOM 1395 O O . ALA B 1 65 ? 8.5 20.453 8.055 1 96.12 65 ALA B O 1
ATOM 1396 N N . LEU B 1 66 ? 8.172 19.125 6.301 1 97.31 66 LEU B N 1
ATOM 1397 C CA . LEU B 1 66 ? 8.031 20.266 5.402 1 97.31 66 LEU B CA 1
ATOM 1398 C C . LEU B 1 66 ? 6.82 21.109 5.781 1 97.31 66 LEU B C 1
ATOM 1400 O O . LEU B 1 66 ? 5.715 20.578 5.93 1 97.31 66 LEU B O 1
ATOM 1404 N N . GLU B 1 67 ? 7.031 22.391 5.887 1 96.69 67 GLU B N 1
ATOM 1405 C CA . GLU B 1 67 ? 5.996 23.281 6.406 1 96.69 67 GLU B CA 1
ATOM 1406 C C . GLU B 1 67 ? 4.715 23.188 5.582 1 96.69 67 GLU B C 1
ATOM 1408 O O . GLU B 1 67 ? 3.617 23.109 6.137 1 96.69 67 GLU B O 1
ATOM 1413 N N . ALA B 1 68 ? 4.863 23.172 4.305 1 97.31 68 ALA B N 1
ATOM 1414 C CA . ALA B 1 68 ? 3.693 23.062 3.434 1 97.31 68 ALA B CA 1
ATOM 1415 C C . ALA B 1 68 ? 2.945 21.766 3.67 1 97.31 68 ALA B C 1
ATOM 1417 O O . ALA B 1 68 ? 1.713 21.734 3.645 1 97.31 68 ALA B O 1
ATOM 1418 N N . HIS B 1 69 ? 3.611 20.625 3.861 1 98 69 HIS B N 1
ATOM 1419 C CA . HIS B 1 69 ? 2.961 19.359 4.148 1 98 69 HIS B CA 1
ATOM 1420 C C . HIS B 1 69 ? 2.277 19.375 5.508 1 98 69 HIS B C 1
ATOM 1422 O O . HIS B 1 69 ? 1.156 18.891 5.652 1 98 69 HIS B O 1
ATOM 1428 N N . ARG B 1 70 ? 2.943 20 6.488 1 97.31 70 ARG B N 1
ATOM 1429 C CA . ARG B 1 70 ? 2.348 20.109 7.816 1 97.31 70 ARG B CA 1
ATOM 1430 C C . ARG B 1 70 ? 1.047 20.906 7.77 1 97.31 70 ARG B C 1
ATOM 1432 O O . ARG B 1 70 ? 0.079 20.578 8.453 1 97.31 70 ARG B O 1
ATOM 1439 N N . SER B 1 71 ? 1.126 21.953 7.035 1 97.19 71 SER B N 1
ATOM 1440 C CA . SER B 1 71 ? -0.082 22.766 6.883 1 97.19 71 SER B CA 1
ATOM 1441 C C . SER B 1 71 ? -1.209 21.953 6.254 1 97.19 71 SER B C 1
ATOM 1443 O O . SER B 1 71 ? -2.361 22.047 6.684 1 97.19 71 SER B O 1
ATOM 1445 N N . ALA B 1 72 ? -0.917 21.203 5.219 1 97.31 72 ALA B N 1
ATOM 1446 C CA . ALA B 1 72 ? -1.909 20.344 4.57 1 97.31 72 ALA B CA 1
ATOM 1447 C C . ALA B 1 72 ? -2.424 19.281 5.531 1 97.31 72 ALA B C 1
ATOM 1449 O O . ALA B 1 72 ? -3.617 18.969 5.535 1 97.31 72 ALA B O 1
ATOM 1450 N N . GLN B 1 73 ? -1.517 18.672 6.34 1 97.38 73 GLN B N 1
ATOM 1451 C CA . GLN B 1 73 ? -1.915 17.703 7.352 1 97.38 73 GLN B CA 1
ATOM 1452 C C . GLN B 1 73 ? -2.893 18.312 8.352 1 97.38 73 GLN B C 1
ATOM 1454 O O . GLN B 1 73 ? -3.898 17.703 8.703 1 97.38 73 GLN B O 1
ATOM 1459 N N . ALA B 1 74 ? -2.594 19.547 8.734 1 96.69 74 ALA B N 1
ATOM 1460 C CA . ALA B 1 74 ? -3.469 20.25 9.672 1 96.69 74 ALA B CA 1
ATOM 1461 C C . ALA B 1 74 ? -4.848 20.484 9.062 1 96.69 74 ALA B C 1
ATOM 1463 O O . ALA B 1 74 ? -5.867 20.25 9.711 1 96.69 74 ALA B O 1
ATOM 1464 N N . ALA B 1 75 ? -4.844 20.969 7.859 1 96.62 75 ALA B N 1
ATOM 1465 C CA . ALA B 1 75 ? -6.109 21.188 7.16 1 96.62 75 ALA B CA 1
ATOM 1466 C C . ALA B 1 75 ? -6.883 19.875 7.023 1 96.62 75 ALA B C 1
ATOM 1468 O O . ALA B 1 75 ? -8.102 19.844 7.219 1 96.62 75 ALA B O 1
ATOM 1469 N N . GLY B 1 76 ? -6.207 18.75 6.645 1 97.31 76 GLY B N 1
ATOM 1470 C CA . GLY B 1 76 ? -6.824 17.438 6.551 1 97.31 76 GLY B CA 1
ATOM 1471 C C . GLY B 1 76 ? -7.527 17.016 7.828 1 97.31 76 GLY B C 1
ATOM 1472 O O . GLY B 1 76 ? -8.703 16.656 7.805 1 97.31 76 GLY B O 1
ATOM 1473 N N . ARG B 1 77 ? -6.879 17.203 8.938 1 96.56 77 ARG B N 1
ATOM 1474 C CA . ARG B 1 77 ? -7.391 16.75 10.234 1 96.56 77 ARG B CA 1
ATOM 1475 C C . ARG B 1 77 ? -8.5 17.672 10.734 1 96.56 77 ARG B C 1
ATOM 1477 O O . ARG B 1 77 ? -9.391 17.25 11.461 1 96.56 77 ARG B O 1
ATOM 1484 N N . ALA B 1 78 ? -8.445 18.922 10.266 1 94.75 78 ALA B N 1
ATOM 1485 C CA . ALA B 1 78 ? -9.406 19.922 10.75 1 94.75 78 ALA B CA 1
ATOM 1486 C C . ALA B 1 78 ? -10.719 19.828 9.977 1 94.75 78 ALA B C 1
ATOM 1488 O O . ALA B 1 78 ? -11.688 20.516 10.312 1 94.75 78 ALA B O 1
ATOM 1489 N N . GLY B 1 79 ? -10.766 18.969 8.961 1 94.56 79 GLY B N 1
ATOM 1490 C CA . GLY B 1 79 ? -12.102 18.906 8.383 1 94.56 79 GLY B CA 1
ATOM 1491 C C . GLY B 1 79 ? -12.117 18.312 6.984 1 94.56 79 GLY B C 1
ATOM 1492 O O . GLY B 1 79 ? -13.188 18.109 6.41 1 94.56 79 GLY B O 1
ATOM 1493 N N . VAL B 1 80 ? -11.023 18.109 6.414 1 97 80 VAL B N 1
ATOM 1494 C CA . VAL B 1 80 ? -11 17.5 5.094 1 97 80 VAL B CA 1
ATOM 1495 C C . VAL B 1 80 ? -11.164 15.984 5.227 1 97 80 VAL B C 1
ATOM 1497 O O . VAL B 1 80 ? -11.82 15.352 4.398 1 97 80 VAL B O 1
ATOM 1500 N N . PHE B 1 81 ? -10.602 15.398 6.277 1 97.88 81 PHE B N 1
ATOM 1501 C CA . PHE B 1 81 ? -10.688 13.961 6.496 1 97.88 81 PHE B CA 1
ATOM 1502 C C . PHE B 1 81 ? -11.844 13.625 7.434 1 97.88 81 PHE B C 1
ATOM 1504 O O . PHE B 1 81 ? -11.969 14.227 8.508 1 97.88 81 PHE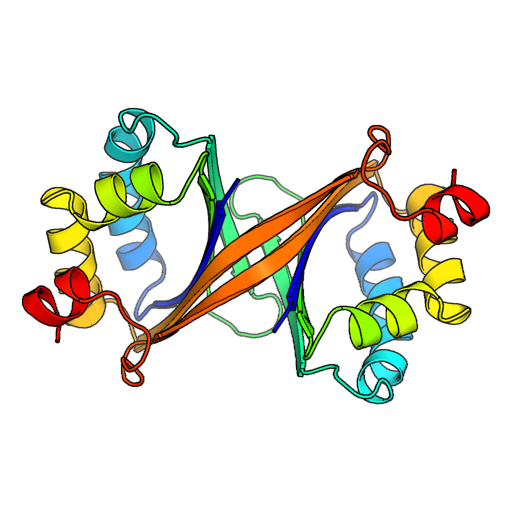 B O 1
ATOM 1511 N N . ILE B 1 82 ? -12.68 12.711 7.02 1 98.06 82 ILE B N 1
ATOM 1512 C CA . ILE B 1 82 ? -13.555 12.055 7.98 1 98.06 82 ILE B CA 1
ATOM 1513 C C . ILE B 1 82 ? -12.742 11.117 8.867 1 98.06 82 ILE B C 1
ATOM 1515 O O . ILE B 1 82 ? -12.906 11.109 10.094 1 98.06 82 ILE B O 1
ATOM 1519 N N . ASP B 1 83 ? -11.875 10.383 8.281 1 97.88 83 ASP B N 1
ATOM 1520 C CA . ASP B 1 83 ? -10.961 9.469 8.961 1 97.88 83 ASP B CA 1
ATOM 1521 C C . ASP B 1 83 ? -9.773 9.117 8.078 1 97.88 83 ASP B C 1
ATOM 1523 O O . ASP B 1 83 ? -9.805 9.344 6.863 1 97.88 83 ASP B O 1
ATOM 1527 N N . TYR B 1 84 ? -8.727 8.633 8.734 1 98.56 84 TYR B N 1
ATOM 1528 C CA . TYR B 1 84 ? -7.613 8.109 7.953 1 98.56 84 TYR B CA 1
ATOM 1529 C C . TYR B 1 84 ? -6.797 7.113 8.766 1 98.56 84 TYR B C 1
ATOM 1531 O O . TYR B 1 84 ? -6.922 7.055 9.992 1 98.56 84 TYR B O 1
ATOM 1539 N N . ARG B 1 85 ? -6.059 6.34 8.102 1 98.5 85 ARG B N 1
ATOM 1540 C CA . ARG B 1 85 ? -5.059 5.438 8.664 1 98.5 85 ARG B CA 1
ATOM 1541 C C . ARG B 1 85 ? -3.744 5.527 7.891 1 98.5 85 ARG B C 1
ATOM 1543 O O . ARG B 1 85 ? -3.742 5.512 6.656 1 98.5 85 ARG B O 1
ATOM 1550 N N . LEU B 1 86 ? -2.668 5.758 8.609 1 98.81 86 LEU B N 1
ATOM 1551 C CA . LEU B 1 86 ? -1.334 5.883 8.031 1 98.81 86 LEU B CA 1
ATOM 1552 C C . LEU B 1 86 ? -0.422 4.762 8.523 1 98.81 86 LEU B C 1
ATOM 1554 O O . LEU B 1 86 ? -0.28 4.559 9.734 1 98.81 86 LEU B O 1
ATOM 1558 N N . ARG B 1 87 ? 0.137 4.023 7.641 1 98.81 87 ARG B N 1
ATOM 1559 C CA . ARG B 1 87 ? 1.138 3.01 7.957 1 98.81 87 ARG B CA 1
ATOM 1560 C C . ARG B 1 87 ? 2.43 3.258 7.184 1 98.81 87 ARG B C 1
ATOM 1562 O O . ARG B 1 87 ? 2.398 3.508 5.977 1 98.81 87 ARG B O 1
ATOM 1569 N N . VAL B 1 88 ? 3.486 3.277 7.844 1 98.94 88 VAL B N 1
ATOM 1570 C CA . VAL B 1 88 ? 4.828 3.363 7.273 1 98.94 88 VAL B CA 1
ATOM 1571 C C . VAL B 1 88 ? 5.523 2.008 7.387 1 98.94 88 VAL B C 1
ATOM 1573 O O . VAL B 1 88 ? 5.539 1.396 8.461 1 98.94 88 VAL B O 1
ATOM 1576 N N . ALA B 1 89 ? 6.086 1.555 6.328 1 98.94 89 ALA B N 1
ATOM 1577 C CA . ALA B 1 89 ? 6.582 0.182 6.316 1 98.94 89 ALA B CA 1
ATOM 1578 C C . ALA B 1 89 ? 7.91 0.085 5.566 1 98.94 89 ALA B C 1
ATOM 1580 O O . ALA B 1 89 ? 8.102 0.758 4.551 1 98.94 89 ALA B O 1
ATOM 1581 N N . GLY B 1 90 ? 8.789 -0.699 6.066 1 98.94 90 GLY B N 1
ATOM 1582 C CA . GLY B 1 90 ? 10.031 -0.989 5.371 1 98.94 90 GLY B CA 1
ATOM 1583 C C . GLY B 1 90 ? 9.906 -2.127 4.379 1 98.94 90 GLY B C 1
ATOM 1584 O O . GLY B 1 90 ? 9.5 -3.234 4.738 1 98.94 90 GLY B O 1
ATOM 1585 N N . VAL B 1 91 ? 10.312 -1.897 3.133 1 98.88 91 VAL B N 1
ATOM 1586 C CA . VAL B 1 91 ? 10.195 -2.91 2.088 1 98.88 91 VAL B CA 1
ATOM 1587 C C . VAL B 1 91 ? 11.25 -3.994 2.297 1 98.88 91 VAL B C 1
ATOM 1589 O O . VAL B 1 91 ? 12.445 -3.695 2.406 1 98.88 91 VAL B O 1
ATOM 1592 N N . LEU B 1 92 ? 10.766 -5.191 2.354 1 98.69 92 LEU B N 1
ATOM 1593 C CA . LEU B 1 92 ? 11.625 -6.355 2.58 1 98.69 92 LEU B CA 1
ATOM 1594 C C . LEU B 1 92 ? 12.008 -7.008 1.259 1 98.69 92 LEU B C 1
ATOM 1596 O O . LEU B 1 92 ? 13.125 -7.527 1.121 1 98.69 92 LEU B O 1
ATOM 1600 N N . ARG B 1 93 ? 11.094 -7.039 0.357 1 98.44 93 ARG B N 1
ATOM 1601 C CA . ARG B 1 93 ? 11.344 -7.543 -0.99 1 98.44 93 ARG B CA 1
ATOM 1602 C C . ARG B 1 93 ? 10.477 -6.82 -2.016 1 98.44 93 ARG B C 1
ATOM 1604 O O . ARG B 1 93 ? 9.391 -6.344 -1.689 1 98.44 93 ARG B O 1
ATOM 1611 N N . ASP B 1 94 ? 10.984 -6.684 -3.119 1 98.69 94 ASP B N 1
ATOM 1612 C CA . ASP B 1 94 ? 10.422 -5.969 -4.262 1 98.69 94 ASP B CA 1
ATOM 1613 C C . ASP B 1 94 ? 10.727 -6.703 -5.57 1 98.69 94 ASP B C 1
ATOM 1615 O O . ASP B 1 94 ? 11.875 -6.758 -6.004 1 98.69 94 ASP B O 1
ATOM 1619 N N . TYR B 1 95 ? 9.641 -7.285 -6.211 1 98.44 95 TYR B N 1
ATOM 1620 C CA . TYR B 1 95 ? 9.828 -8.055 -7.438 1 98.44 95 TYR B CA 1
ATOM 1621 C C . TYR B 1 95 ? 8.562 -8.047 -8.281 1 98.44 95 TYR B C 1
ATOM 1623 O O . TYR B 1 95 ? 7.504 -7.609 -7.828 1 98.44 95 TYR B O 1
ATOM 1631 N N . GLY B 1 96 ? 8.688 -8.43 -9.531 1 97.88 96 GLY B N 1
ATOM 1632 C CA . GLY B 1 96 ? 7.555 -8.406 -10.445 1 97.88 96 GLY B CA 1
ATOM 1633 C C . GLY B 1 96 ? 7.562 -9.547 -11.438 1 97.88 96 GLY B C 1
ATOM 1634 O O . GLY B 1 96 ? 8.125 -10.609 -11.164 1 97.88 96 GLY B O 1
ATOM 1635 N N . LEU B 1 97 ? 6.852 -9.367 -12.477 1 97.06 97 LEU B N 1
ATOM 1636 C CA . LEU B 1 97 ? 6.664 -10.406 -13.484 1 97.06 97 LEU B CA 1
ATOM 1637 C C . LEU B 1 97 ? 8 -10.828 -14.086 1 97.06 97 LEU B C 1
ATOM 1639 O O . LEU B 1 97 ? 8.281 -12.023 -14.219 1 97.06 97 LEU B O 1
ATOM 1643 N N . ASN B 1 98 ? 8.867 -9.828 -14.352 1 94.56 98 ASN B N 1
ATOM 1644 C CA . ASN B 1 98 ? 10.125 -10.133 -15.023 1 94.56 98 ASN B CA 1
ATOM 1645 C C . ASN B 1 98 ? 11.312 -9.992 -14.078 1 94.56 98 ASN B C 1
ATOM 1647 O O . ASN B 1 98 ? 12.281 -10.75 -14.18 1 94.56 98 ASN B O 1
ATOM 1651 N N . ASP B 1 99 ? 11.305 -8.992 -13.258 1 95.56 99 ASP B N 1
ATOM 1652 C CA . ASP B 1 99 ? 12.328 -8.852 -12.227 1 95.56 99 ASP B CA 1
ATOM 1653 C C . ASP B 1 99 ? 12.023 -9.742 -11.016 1 95.56 99 ASP B C 1
ATOM 1655 O O . ASP B 1 99 ? 11.227 -9.367 -10.156 1 95.56 99 ASP B O 1
ATOM 1659 N N . ARG B 1 100 ? 12.797 -10.852 -10.891 1 96.31 100 ARG B N 1
ATOM 1660 C CA . ARG B 1 100 ? 12.461 -11.867 -9.906 1 96.31 100 ARG B CA 1
ATOM 1661 C C . ARG B 1 100 ? 13.57 -12.016 -8.867 1 96.31 100 ARG B C 1
ATOM 1663 O O . ARG B 1 100 ? 13.586 -12.992 -8.109 1 96.31 100 ARG B O 1
ATOM 1670 N N . ASP B 1 101 ? 14.477 -11.078 -8.828 1 96.44 101 ASP B N 1
ATOM 1671 C CA . ASP B 1 101 ? 15.688 -11.211 -8.016 1 96.44 101 ASP B CA 1
ATOM 1672 C C . ASP B 1 101 ? 15.352 -11.352 -6.535 1 96.44 101 ASP B C 1
ATOM 1674 O O . ASP B 1 101 ? 16.047 -12.055 -5.801 1 96.44 101 ASP B O 1
ATOM 1678 N N . GLN B 1 102 ? 14.297 -10.68 -6.141 1 97.56 102 GLN B N 1
ATOM 1679 C CA . GLN B 1 102 ? 13.992 -10.68 -4.715 1 97.56 102 GLN B CA 1
ATOM 1680 C C . GLN B 1 102 ? 12.812 -11.602 -4.41 1 97.56 102 GLN B C 1
ATOM 1682 O O . GLN B 1 102 ? 12.297 -11.602 -3.289 1 97.56 102 GLN B O 1
ATOM 1687 N N . ALA B 1 103 ? 12.305 -12.391 -5.402 1 97.44 103 ALA B N 1
ATOM 1688 C CA . ALA B 1 103 ? 11.25 -13.367 -5.141 1 97.44 103 ALA B CA 1
ATOM 1689 C C . ALA B 1 103 ? 11.742 -14.469 -4.207 1 97.44 103 ALA B C 1
ATOM 1691 O O . ALA B 1 103 ? 12.867 -14.945 -4.336 1 97.44 103 ALA B O 1
ATOM 1692 N N . PRO B 1 104 ? 10.914 -14.914 -3.264 1 96.94 104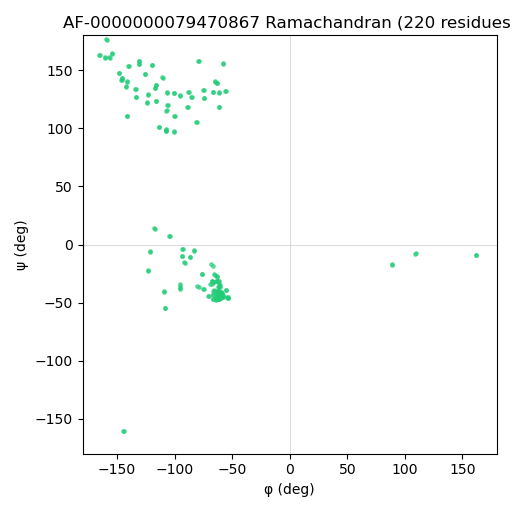 PRO B N 1
ATOM 1693 C CA . PRO B 1 104 ? 11.336 -16 -2.371 1 96.94 104 PRO B CA 1
ATOM 1694 C C . PRO B 1 104 ? 11.727 -17.266 -3.127 1 96.94 104 PRO B C 1
ATOM 1696 O O . PRO B 1 104 ? 11.219 -17.516 -4.223 1 96.94 104 PRO B O 1
ATOM 1699 N N . ALA B 1 105 ? 12.523 -18.016 -2.486 1 96.19 105 ALA B N 1
ATOM 1700 C CA . ALA B 1 105 ? 13.07 -19.219 -3.125 1 96.19 105 ALA B CA 1
ATOM 1701 C C . ALA B 1 105 ? 11.953 -20.172 -3.547 1 96.19 105 ALA B C 1
ATOM 1703 O O . ALA B 1 105 ? 12.008 -20.766 -4.625 1 96.19 105 ALA B O 1
ATOM 1704 N N . ASP B 1 106 ? 10.977 -20.328 -2.734 1 95.69 106 ASP B N 1
ATOM 1705 C CA . ASP B 1 106 ? 9.906 -21.266 -3.057 1 95.69 106 ASP B CA 1
ATOM 1706 C C . ASP B 1 106 ? 9.07 -20.75 -4.234 1 95.69 106 ASP B C 1
ATOM 1708 O O . ASP B 1 106 ? 8.523 -21.547 -5.004 1 95.69 106 ASP B O 1
ATOM 1712 N N . SER B 1 107 ? 8.906 -19.438 -4.328 1 95.19 107 SER B N 1
ATOM 1713 C CA . SER B 1 107 ? 8.219 -18.859 -5.477 1 95.19 107 SER B CA 1
ATOM 1714 C C . SER B 1 107 ? 9.023 -19.047 -6.758 1 95.19 107 SER B C 1
ATOM 1716 O O . SER B 1 107 ? 8.469 -19.375 -7.805 1 95.19 107 SER B O 1
ATOM 1718 N N . GLN B 1 108 ? 10.328 -18.828 -6.672 1 95.06 108 GLN B N 1
ATOM 1719 C CA . GLN B 1 108 ? 11.195 -19.047 -7.824 1 95.06 108 GLN B CA 1
ATOM 1720 C C . GLN B 1 108 ? 11.148 -20.516 -8.273 1 95.06 108 GLN B C 1
ATOM 1722 O O . GLN B 1 108 ? 11.156 -20.797 -9.477 1 95.06 108 GLN B O 1
ATOM 1727 N N . ALA B 1 109 ? 11.055 -21.406 -7.363 1 95.5 109 ALA B N 1
ATOM 1728 C CA . ALA B 1 109 ? 11.031 -22.844 -7.676 1 95.5 109 ALA B CA 1
ATOM 1729 C C . ALA B 1 109 ? 9.758 -23.219 -8.422 1 95.5 109 ALA B C 1
ATOM 1731 O O . ALA B 1 109 ? 9.781 -24.078 -9.305 1 95.5 109 ALA B O 1
ATOM 1732 N N . VAL B 1 110 ? 8.688 -22.484 -8.102 1 93.94 110 VAL B N 1
ATOM 1733 C CA . VAL B 1 110 ? 7.391 -22.859 -8.641 1 93.94 110 VAL B CA 1
ATOM 1734 C C . VAL B 1 110 ? 7.094 -22.062 -9.906 1 93.94 110 VAL B C 1
ATOM 1736 O O . VAL B 1 110 ? 6.559 -22.594 -10.875 1 93.94 110 VAL B O 1
ATOM 1739 N N . HIS B 1 111 ? 7.559 -20.766 -9.906 1 93.25 111 HIS B N 1
ATOM 1740 C CA . HIS B 1 111 ? 7.102 -19.875 -10.961 1 93.25 111 HIS B CA 1
ATOM 1741 C C . HIS B 1 111 ? 8.273 -19.328 -11.773 1 93.25 111 HIS B C 1
ATOM 1743 O O . HIS B 1 111 ? 8.07 -18.625 -12.766 1 93.25 111 HIS B O 1
ATOM 1749 N N . GLY B 1 112 ? 9.445 -19.672 -11.305 1 88.25 112 GLY B N 1
ATOM 1750 C CA . GLY B 1 112 ? 10.609 -19.078 -11.953 1 88.25 112 GLY B CA 1
ATOM 1751 C C . GLY B 1 112 ? 10.867 -17.656 -11.508 1 88.25 112 GLY B C 1
ATOM 1752 O O . GLY B 1 112 ? 9.945 -16.938 -11.102 1 88.25 112 GLY B O 1
#

InterPro domains:
  IPR007138 Antibiotic biosynthesis monooxygenase domain [PF03992] (6-74)
  IPR007138 Antibiotic biosynthesis monooxygenase domain [PS51725] (1-88)
  IPR011008 Dimeric alpha-beta barrel [SSF54909] (2-98)
  IPR052936 Jasmonate Hydroxylase-like [PTHR37811] (1-104)

pLDDT: mean 97.47, std 1.59, range [88.0, 98.94]

Sequence (224 aa):
MIAVIFEVLPRTRETYLGLAADLRPLLDGIDGFVSIERFESLTEPGKLLSLSFWRDEAAVAQWRALEAHRSAQAAGRAGVFIDYRLRVAGVLRDYGLNDRDQAPADSQAVHGMIAVIFEVLPRTRETYLGLAADLRPLLDGIDGFVSIERFESLTEPGKLLSLSFWRDEAAVAQWRALEAHRSAQAAGRAGVFIDYRLRVAGVLRDYGLNDRDQAPADSQAVHG

Foldseek 3Di:
DKKKKKKFQFPDPVVLVVLVVVCVVVLVVQPFWDDWDKDDDPVDPRMMIIITGGRDPVSVVVQCPPPSNVVSVVVCVVHGTPDMDIDMDDDPFDADDPRCPRPDPVCVVVPD/DKKKKKKFQFPDPVVLVVLVVVCVVVLVVQPFWDDWDKDDDPVDPRMMIIITGGRDPVSVVVQCPPPSNVVSVVVCVVHGTPDMDIDMDDDPFDADDPRCPRPDPVCVVVPD

Organism: NCBI:txid2803784

Solvent-accessible surface area (backbone atoms only — not comparable to full-atom values): 11720 Å² total; per-residue (Å²): 76,28,38,41,43,36,37,34,32,42,70,42,66,66,62,48,51,51,57,52,56,71,46,48,72,57,50,76,68,40,74,40,58,68,51,72,50,47,26,33,41,76,81,44,87,73,28,34,33,43,42,32,36,23,53,36,70,66,34,49,51,51,54,61,65,32,65,71,49,40,51,52,52,50,50,31,71,73,59,41,36,75,42,42,40,41,34,36,21,42,53,75,33,63,27,38,79,81,53,50,86,50,48,53,68,72,51,36,72,74,70,91,78,27,38,39,43,38,39,33,33,42,70,41,67,65,61,51,53,51,57,52,57,72,45,48,72,57,50,76,69,41,75,39,57,70,49,73,51,47,28,35,42,76,82,44,86,74,29,33,33,44,41,32,36,23,52,37,71,67,31,51,50,53,52,61,65,31,64,70,49,42,52,50,52,48,51,32,71,74,59,40,37,76,41,41,41,41,34,36,21,41,52,75,32,62,27,36,78,80,53,49,86,50,48,52,70,72,51,37,73,74,70,93